Protein AF-M0DDJ2-F1 (afdb_monomer_lite)

pLDDT: mean 82.56, std 14.84, range [35.22, 98.12]

Organism: NCBI:txid1227485

InterPro domains:
  IPR004435 Molybdopterin-guanine dinucleotide biosynthesis protein B (MobB) domain [PF03205] (2-80)
  IPR027417 P-loop containing nucleoside triphosphate hydrolase [G3DSA:3.40.50.300] (1-116)
  IPR052539 Molybdopterin-guanine dinucleotide biosynthesis adapter [PTHR40072] (2-82)

Foldseek 3Di:
DEEDQDDDDACDPPDPNVVVVVVPDPDDKYAYPQQAIPDPDGGHDPVNVCQVCLQPDQDDDYYDPQAWADADEAEQPDDGDDPDQYYYPHPVRDPVVSSVVSVVPDAGADDLNNVVNVFVVVLPPDDFAAKDKDKAFLVQFDDDPDVPVLQVVLQVVLVVDPFWSHKHWDWHCDRGPVDGIMIMIITTGNHHVVNVVSVVVSVVPRNDDD

Radius of gyration: 19.9 Å; chains: 1; bounding box: 48×37×58 Å

Sequence (210 aa):
MKRLTHEPDIDTDGKDTARHREAGSVRTVGVTDDGDWFGTGDRWTLEDMLNDFARECDYALVEGFSESRLPKVSLGDRSAAPPVVATAADADDLALGEVTDIIETLPSYETPASLVAKTRVSLESVDHEGVATATVPVAELAPTDDVTARVDAANRRLRSVDGICEARVHHQQSLFDELDDVVHLVVLADDTARANEAIGEALGRLFTAA

Structure (mmCIF, N/CA/C/O backbone):
data_AF-M0DDJ2-F1
#
_entry.id   AF-M0DDJ2-F1
#
loop_
_atom_site.group_PDB
_atom_site.id
_atom_site.type_symbol
_atom_site.label_atom_id
_atom_site.label_alt_id
_atom_site.label_comp_id
_atom_site.label_asym_id
_atom_site.label_entity_id
_atom_site.label_seq_id
_atom_site.pdbx_PDB_ins_code
_atom_site.Cartn_x
_atom_site.Cartn_y
_atom_site.Cartn_z
_atom_site.occupancy
_atom_site.B_iso_or_equiv
_atom_site.auth_seq_id
_atom_site.auth_comp_id
_atom_site.auth_asym_id
_atom_site.auth_atom_id
_atom_site.pdbx_PDB_model_num
ATOM 1 N N . MET A 1 1 ? 5.904 3.971 -16.602 1.00 60.94 1 MET A N 1
ATOM 2 C CA . MET A 1 1 ? 6.582 5.234 -16.261 1.00 60.94 1 MET A CA 1
ATOM 3 C C . MET A 1 1 ? 7.973 5.224 -16.863 1.00 60.94 1 MET A C 1
ATOM 5 O O . MET A 1 1 ? 8.651 4.210 -16.750 1.00 60.94 1 MET A O 1
ATOM 9 N N . LYS A 1 2 ? 8.393 6.322 -17.493 1.00 62.03 2 LYS A N 1
ATOM 10 C CA . LYS A 1 2 ? 9.701 6.424 -18.148 1.00 62.03 2 LYS A CA 1
ATOM 11 C C . LYS A 1 2 ? 10.506 7.610 -17.620 1.00 62.03 2 LYS A C 1
ATOM 13 O O . LYS A 1 2 ? 9.985 8.720 -17.589 1.00 62.03 2 LYS A O 1
ATOM 18 N N . ARG A 1 3 ? 11.772 7.394 -17.256 1.00 58.97 3 ARG A N 1
ATOM 19 C CA . ARG A 1 3 ? 12.716 8.479 -16.962 1.00 58.97 3 ARG A CA 1
ATOM 20 C C . ARG A 1 3 ? 13.130 9.209 -18.240 1.00 58.97 3 ARG A C 1
ATOM 22 O O . ARG A 1 3 ? 13.421 8.579 -19.258 1.00 58.97 3 ARG A O 1
ATOM 29 N N . LEU A 1 4 ? 13.201 10.529 -18.178 1.00 55.19 4 LEU A N 1
ATOM 30 C CA . LEU A 1 4 ? 13.478 11.400 -19.308 1.00 55.19 4 LEU A CA 1
ATOM 31 C C . LEU A 1 4 ? 14.638 12.332 -18.984 1.00 55.19 4 LEU A C 1
ATOM 33 O O . LEU A 1 4 ? 14.619 13.062 -18.005 1.00 55.19 4 LEU A O 1
ATOM 37 N N . THR A 1 5 ? 15.645 12.340 -19.847 1.00 53.94 5 THR A N 1
ATOM 38 C CA . THR A 1 5 ? 16.777 13.270 -19.739 1.00 53.94 5 THR A CA 1
ATOM 39 C C . THR A 1 5 ? 16.575 14.544 -20.566 1.00 53.94 5 THR A C 1
ATOM 41 O O . THR A 1 5 ? 17.437 15.415 -20.558 1.00 53.94 5 THR A O 1
ATOM 44 N N . HIS A 1 6 ? 15.463 14.638 -21.307 1.00 52.78 6 HIS A N 1
ATOM 45 C CA . HIS A 1 6 ? 15.101 15.744 -22.199 1.00 52.78 6 HIS A CA 1
ATOM 46 C C . HIS A 1 6 ? 13.569 15.867 -22.304 1.00 52.78 6 HIS A C 1
ATOM 48 O O . HIS A 1 6 ? 12.857 14.886 -22.077 1.00 52.78 6 HIS A O 1
ATOM 54 N N . GLU A 1 7 ? 13.074 17.042 -22.701 1.00 47.44 7 GLU A N 1
ATOM 55 C CA . GLU A 1 7 ? 11.648 17.329 -22.924 1.00 47.44 7 GLU A CA 1
ATOM 56 C C . GLU A 1 7 ? 11.091 16.513 -24.122 1.00 47.44 7 GLU A C 1
ATOM 58 O O . GLU A 1 7 ? 11.615 16.640 -25.234 1.00 47.44 7 GLU A O 1
ATOM 63 N N . PRO A 1 8 ? 10.079 15.639 -23.948 1.00 54.91 8 PRO A N 1
ATOM 64 C CA . PRO A 1 8 ? 9.495 14.854 -25.035 1.00 54.91 8 PRO A CA 1
ATOM 65 C C . PRO A 1 8 ? 8.179 15.429 -25.573 1.00 54.91 8 PRO A C 1
ATOM 67 O O . PRO A 1 8 ? 7.422 16.075 -24.859 1.00 54.91 8 PRO A O 1
ATOM 70 N N . ASP A 1 9 ? 7.835 15.038 -26.806 1.00 52.78 9 ASP A N 1
ATOM 71 C CA . ASP A 1 9 ? 6.441 15.056 -27.275 1.00 52.78 9 ASP A CA 1
ATOM 72 C C . ASP A 1 9 ? 5.735 13.753 -26.866 1.00 52.78 9 ASP A C 1
ATOM 74 O O . ASP A 1 9 ? 6.230 12.656 -27.159 1.00 52.78 9 ASP A O 1
ATOM 78 N N . ILE A 1 10 ? 4.567 13.864 -26.228 1.00 54.28 10 ILE A N 1
ATOM 79 C CA . ILE A 1 10 ? 3.704 12.733 -25.846 1.00 54.28 10 ILE A CA 1
ATOM 80 C C . ILE A 1 10 ? 2.880 12.264 -27.053 1.00 54.28 10 ILE A C 1
ATOM 82 O O . ILE A 1 10 ? 2.485 13.080 -27.882 1.00 54.28 10 ILE A O 1
ATOM 86 N N . ASP A 1 11 ? 2.607 10.956 -27.139 1.00 50.62 11 ASP A N 1
ATOM 87 C CA . ASP A 1 11 ? 1.670 10.342 -28.099 1.00 50.62 11 ASP A CA 1
ATOM 88 C C . ASP A 1 11 ? 1.918 10.719 -29.558 1.00 50.62 11 ASP A C 1
ATOM 90 O O . ASP A 1 11 ? 1.024 10.714 -30.399 1.00 50.62 11 ASP A O 1
ATOM 94 N N . THR A 1 12 ? 3.168 11.035 -29.867 1.00 54.28 12 THR A N 1
ATOM 95 C CA . THR A 1 12 ? 3.611 11.138 -31.245 1.00 54.28 12 THR A CA 1
ATOM 96 C C . THR A 1 12 ? 3.781 9.727 -31.780 1.00 54.28 12 THR A C 1
ATOM 98 O O . THR A 1 12 ? 4.507 8.931 -31.176 1.00 54.28 12 THR A O 1
ATOM 101 N N . ASP A 1 13 ? 3.140 9.430 -32.910 1.00 46.19 13 ASP A N 1
ATOM 102 C CA . ASP A 1 13 ? 3.265 8.141 -33.592 1.00 46.19 13 ASP A CA 1
ATOM 103 C C . ASP A 1 13 ? 4.738 7.719 -33.700 1.00 46.19 13 ASP A C 1
ATOM 105 O O . ASP A 1 13 ? 5.595 8.457 -34.193 1.00 46.19 13 ASP A O 1
ATOM 109 N N . GLY A 1 14 ? 5.037 6.521 -33.192 1.00 55.38 14 GLY A N 1
ATOM 110 C CA . GLY A 1 14 ? 6.383 5.945 -33.183 1.00 55.38 14 GLY A CA 1
ATOM 111 C C . GLY A 1 14 ? 7.279 6.328 -31.996 1.00 55.38 14 GLY A C 1
ATOM 112 O O . GLY A 1 14 ? 8.370 5.768 -31.888 1.00 55.38 14 GLY A O 1
ATOM 113 N N . LYS A 1 15 ? 6.850 7.217 -31.087 1.00 62.88 15 LYS A N 1
ATOM 114 C CA . LYS A 1 15 ? 7.550 7.482 -29.814 1.00 62.88 15 LYS A CA 1
ATOM 115 C C . LYS A 1 15 ? 7.079 6.531 -28.705 1.00 62.88 15 LYS A C 1
ATOM 117 O O . LYS A 1 15 ? 6.020 5.911 -28.787 1.00 62.88 15 LYS A O 1
ATOM 122 N N . ASP A 1 16 ? 7.880 6.413 -27.648 1.00 62.44 16 ASP A N 1
ATOM 123 C CA . ASP A 1 16 ? 7.713 5.362 -26.632 1.00 62.44 16 ASP A CA 1
ATOM 124 C C . ASP A 1 16 ? 6.373 5.425 -25.890 1.00 62.44 16 ASP A C 1
ATOM 126 O O . ASP A 1 16 ? 5.767 4.392 -25.618 1.00 62.44 16 ASP A O 1
ATOM 130 N N . THR A 1 17 ? 5.843 6.624 -25.637 1.00 61.59 17 THR A N 1
ATOM 131 C CA . THR A 1 17 ? 4.553 6.795 -24.952 1.00 61.59 17 THR A CA 1
ATOM 132 C C . THR A 1 17 ? 3.363 6.270 -25.763 1.00 61.59 17 THR A C 1
ATOM 134 O O . THR A 1 17 ? 2.461 5.660 -25.187 1.00 61.59 17 THR A O 1
ATOM 137 N N . ALA A 1 18 ? 3.395 6.402 -27.094 1.00 57.69 18 ALA A N 1
ATOM 138 C CA . ALA A 1 18 ? 2.400 5.804 -27.986 1.00 57.69 18 ALA A CA 1
ATOM 139 C C . ALA A 1 18 ? 2.488 4.267 -27.968 1.00 57.69 18 ALA A C 1
ATOM 141 O O . ALA A 1 18 ? 1.476 3.588 -27.790 1.00 57.69 18 ALA A O 1
ATOM 142 N N . ARG A 1 19 ? 3.712 3.722 -28.034 1.00 64.75 19 ARG A N 1
ATOM 143 C CA . ARG A 1 19 ? 3.968 2.271 -28.006 1.00 64.75 19 ARG A CA 1
ATOM 144 C C . ARG A 1 19 ? 3.495 1.608 -26.709 1.00 64.75 19 ARG A C 1
ATOM 146 O O . ARG A 1 19 ? 2.957 0.506 -26.748 1.00 64.75 19 ARG A O 1
ATOM 153 N N . HIS A 1 20 ? 3.657 2.265 -25.559 1.00 65.38 20 HIS A N 1
ATOM 154 C CA . HIS A 1 20 ? 3.191 1.723 -24.276 1.00 65.38 20 HIS A CA 1
ATOM 155 C C . HIS A 1 20 ? 1.664 1.616 -24.196 1.00 65.38 20 HIS A C 1
ATOM 157 O O . HIS A 1 20 ? 1.145 0.643 -23.647 1.00 65.38 20 HIS A O 1
ATOM 163 N N . ARG A 1 21 ? 0.934 2.583 -24.763 1.00 61.97 21 ARG A N 1
ATOM 164 C CA . ARG A 1 21 ? -0.532 2.531 -24.809 1.00 61.97 21 ARG A CA 1
ATOM 165 C C . ARG A 1 21 ? -1.033 1.474 -25.785 1.00 61.97 21 ARG A C 1
ATOM 167 O O . ARG A 1 21 ? -1.966 0.753 -25.449 1.00 61.97 21 ARG A O 1
ATOM 174 N N . GLU A 1 22 ? -0.393 1.333 -26.945 1.00 62.03 22 GLU A N 1
ATOM 175 C CA . GLU A 1 22 ? -0.679 0.233 -27.879 1.00 62.03 22 GLU A CA 1
ATOM 176 C C . GLU A 1 22 ? -0.444 -1.144 -27.239 1.00 62.03 22 GLU A C 1
ATOM 178 O O . GLU A 1 22 ? -1.197 -2.078 -27.502 1.00 62.03 22 GLU A O 1
ATOM 183 N N . ALA A 1 23 ? 0.534 -1.254 -26.334 1.00 66.31 23 ALA A N 1
ATOM 184 C CA . ALA A 1 23 ? 0.799 -2.460 -25.550 1.00 66.31 23 ALA A CA 1
ATOM 185 C C . ALA A 1 23 ? -0.193 -2.699 -24.386 1.00 66.31 23 ALA A C 1
ATOM 187 O O . ALA A 1 23 ? -0.014 -3.644 -23.621 1.00 66.31 23 ALA A O 1
ATOM 188 N N . GLY A 1 24 ? -1.238 -1.873 -24.240 1.00 60.06 24 GLY A N 1
ATOM 189 C CA . GLY A 1 24 ? -2.308 -2.066 -23.254 1.00 60.06 24 GLY A CA 1
ATOM 190 C C . GLY A 1 24 ? -2.134 -1.308 -21.936 1.00 60.06 24 GLY A C 1
ATOM 191 O O . GLY A 1 24 ? -2.884 -1.551 -20.992 1.00 60.06 24 GLY A O 1
ATOM 192 N N . SER A 1 25 ? -1.180 -0.377 -21.845 1.00 60.88 25 SER A N 1
ATOM 193 C CA . SER A 1 25 ? -1.026 0.466 -20.656 1.00 60.88 25 SER A CA 1
ATOM 194 C C . SER A 1 25 ? -2.268 1.338 -20.411 1.00 60.88 25 SER A C 1
ATOM 196 O O . SER A 1 25 ? -2.656 2.141 -21.261 1.00 60.88 25 SER A O 1
ATOM 198 N N . VAL A 1 26 ? -2.853 1.229 -19.211 1.00 56.28 26 VAL A N 1
ATOM 199 C CA . VAL A 1 26 ? -3.983 2.068 -18.762 1.00 56.28 26 VAL A CA 1
ATOM 200 C C . VAL A 1 26 ? -3.539 3.518 -18.492 1.00 56.28 26 VAL A C 1
ATOM 202 O O . VAL A 1 26 ? -4.318 4.462 -18.669 1.00 56.28 26 VAL A O 1
ATOM 205 N N . ARG A 1 27 ? -2.270 3.714 -18.098 1.00 64.81 27 ARG A N 1
ATOM 206 C CA . ARG A 1 27 ? -1.637 5.014 -17.815 1.00 64.81 27 ARG A CA 1
ATOM 207 C C . ARG A 1 27 ? -0.168 5.007 -18.237 1.00 64.81 27 ARG A C 1
ATOM 209 O O . ARG A 1 27 ? 0.617 4.188 -17.767 1.00 64.81 27 ARG A O 1
ATOM 216 N N . THR A 1 28 ? 0.232 5.968 -19.067 1.00 62.25 28 THR A N 1
ATOM 217 C CA . THR A 1 28 ? 1.636 6.178 -19.447 1.00 62.25 28 THR A CA 1
ATOM 218 C C . THR A 1 28 ? 2.058 7.598 -19.099 1.00 62.25 28 THR A C 1
ATOM 220 O O . THR A 1 28 ? 1.388 8.553 -19.477 1.00 62.25 28 THR A O 1
ATOM 223 N N . VAL A 1 29 ? 3.172 7.718 -18.379 1.00 68.00 29 VAL A N 1
ATOM 224 C CA . VAL A 1 29 ? 3.726 8.979 -17.866 1.00 68.00 29 VAL A CA 1
ATOM 225 C C . VAL A 1 29 ? 5.250 8.966 -17.983 1.00 68.00 29 VAL A C 1
ATOM 227 O O . VAL A 1 29 ? 5.878 7.906 -17.856 1.00 68.00 29 VAL A O 1
ATOM 230 N N . GLY A 1 30 ? 5.838 10.133 -18.235 1.00 67.06 30 GLY A N 1
ATOM 231 C CA . GLY A 1 30 ? 7.285 10.345 -18.235 1.00 67.06 30 GLY A CA 1
ATOM 232 C C . GLY A 1 30 ? 7.697 11.313 -17.128 1.00 67.06 30 GLY A C 1
ATOM 233 O O . GLY A 1 30 ? 6.940 12.239 -16.855 1.00 67.06 30 GLY A O 1
ATOM 234 N N . VAL A 1 31 ? 8.866 11.107 -16.518 1.00 65.69 31 VAL A N 1
ATOM 235 C CA . VAL A 1 31 ? 9.408 11.932 -15.418 1.00 65.69 31 VAL A CA 1
ATOM 236 C C . VAL A 1 31 ? 10.875 12.252 -15.665 1.00 65.69 31 VAL A C 1
ATOM 238 O O . VAL A 1 31 ? 11.623 11.376 -16.089 1.00 65.69 31 VAL A O 1
ATOM 241 N N . THR A 1 32 ? 11.294 13.485 -15.413 1.00 64.56 32 THR A N 1
ATOM 242 C CA . THR A 1 32 ? 12.678 13.948 -15.522 1.00 64.56 32 THR A CA 1
ATOM 243 C C . THR A 1 32 ? 13.425 13.839 -14.198 1.00 64.56 32 THR A C 1
ATOM 245 O O . THR A 1 32 ? 12.840 13.625 -13.137 1.00 64.56 32 THR A O 1
ATOM 248 N N . ASP A 1 33 ? 14.742 14.016 -14.259 1.00 56.69 33 ASP A N 1
ATOM 249 C CA . ASP A 1 33 ? 15.624 13.986 -13.085 1.00 56.69 33 ASP A CA 1
ATOM 250 C C . ASP A 1 33 ? 15.332 15.114 -12.089 1.00 56.69 33 ASP A C 1
ATOM 252 O O . ASP A 1 33 ? 15.545 14.942 -10.892 1.00 56.69 33 ASP A O 1
ATOM 256 N N . ASP A 1 34 ? 14.790 16.233 -12.572 1.00 57.81 34 ASP A N 1
ATOM 257 C CA . ASP A 1 34 ? 14.410 17.390 -11.755 1.00 57.81 34 ASP A CA 1
ATOM 258 C C . ASP A 1 34 ? 12.988 17.253 -11.162 1.00 57.81 34 ASP A C 1
ATOM 260 O O . ASP A 1 34 ? 12.496 18.153 -10.476 1.00 57.81 34 ASP A O 1
ATOM 264 N N . GLY A 1 35 ? 12.327 16.107 -11.389 1.00 52.50 35 GLY A N 1
ATOM 265 C CA . GLY A 1 35 ? 10.973 15.818 -10.913 1.00 52.50 35 GLY A CA 1
ATOM 266 C C . GLY A 1 35 ? 9.866 16.436 -11.768 1.00 52.50 35 GLY A C 1
ATOM 267 O O . GLY A 1 35 ? 8.709 16.442 -11.349 1.00 52.50 35 GLY A O 1
ATOM 268 N N . ASP A 1 36 ? 10.187 16.955 -12.955 1.00 53.31 36 ASP A N 1
ATOM 269 C CA . ASP A 1 36 ? 9.164 17.369 -13.913 1.00 53.31 36 ASP A CA 1
ATOM 270 C C . ASP A 1 36 ? 8.538 16.130 -14.536 1.00 53.31 36 ASP A C 1
ATOM 272 O O . ASP A 1 36 ? 9.229 15.183 -14.906 1.00 53.31 36 ASP A O 1
ATOM 276 N N . TRP A 1 37 ? 7.221 16.120 -14.677 1.00 64.25 37 TRP A N 1
ATOM 277 C CA . TRP A 1 37 ? 6.523 15.012 -15.302 1.00 64.25 37 TRP A CA 1
ATOM 278 C C . TRP A 1 37 ? 5.610 15.485 -16.417 1.00 64.25 37 TRP A C 1
ATOM 280 O O . TRP A 1 37 ? 5.144 16.620 -16.430 1.00 64.25 37 TRP A O 1
ATOM 290 N N . PHE A 1 38 ? 5.342 14.596 -17.364 1.00 58.50 38 PHE A N 1
ATOM 291 C CA . PHE A 1 38 ? 4.592 14.937 -18.564 1.00 58.50 38 PHE A CA 1
ATOM 292 C C . PHE A 1 38 ? 3.128 14.496 -18.437 1.00 58.50 38 PHE A C 1
ATOM 294 O O . PHE A 1 38 ? 2.750 13.373 -18.775 1.00 58.50 38 PHE A O 1
ATOM 301 N N . GLY A 1 39 ? 2.336 15.441 -17.933 1.00 52.53 39 GLY A N 1
ATOM 302 C CA . GLY A 1 39 ? 0.878 15.574 -17.874 1.00 52.53 39 GLY A CA 1
ATOM 303 C C . GLY A 1 39 ? 0.588 17.056 -17.573 1.00 52.53 39 GLY A C 1
ATOM 304 O O . GLY A 1 39 ? 1.510 17.792 -17.241 1.00 52.53 39 GLY A O 1
ATOM 305 N N . THR A 1 40 ? -0.631 17.571 -17.747 1.00 35.22 40 THR A N 1
ATOM 306 C CA . THR A 1 40 ? -0.915 19.005 -17.499 1.00 35.22 40 THR A CA 1
ATOM 307 C C . THR A 1 40 ? -0.780 19.357 -16.005 1.00 35.22 40 THR A C 1
ATOM 309 O O . THR A 1 40 ? -1.781 19.338 -15.290 1.00 35.22 40 THR A O 1
ATOM 312 N N . GLY A 1 41 ? 0.427 19.652 -15.517 1.00 42.56 41 GLY A N 1
ATOM 313 C CA . GLY A 1 41 ? 0.693 20.031 -14.126 1.00 42.56 41 GLY A CA 1
ATOM 314 C C . GLY A 1 41 ? 2.186 20.111 -13.780 1.00 42.56 41 GLY A C 1
ATOM 315 O O . GLY A 1 41 ? 3.030 19.696 -14.566 1.00 42.56 41 GLY A O 1
ATOM 316 N N . ASP A 1 42 ? 2.489 20.640 -12.591 1.00 44.38 42 ASP A N 1
ATOM 317 C CA . ASP A 1 42 ? 3.854 20.835 -12.083 1.00 44.38 42 ASP A CA 1
ATOM 318 C C . ASP A 1 42 ? 4.316 19.674 -11.174 1.00 44.38 42 ASP A C 1
ATOM 320 O O . ASP A 1 42 ? 3.517 19.117 -10.419 1.00 44.38 42 ASP A O 1
ATOM 324 N N . ARG A 1 43 ? 5.622 19.368 -11.247 1.00 56.00 43 ARG A N 1
ATOM 325 C CA . ARG A 1 43 ? 6.510 18.622 -10.326 1.00 56.00 43 ARG A CA 1
ATOM 326 C C . ARG A 1 43 ? 5.923 17.419 -9.558 1.00 56.00 43 ARG A C 1
ATOM 328 O O . ARG A 1 43 ? 5.448 17.583 -8.435 1.00 56.00 43 ARG A O 1
ATOM 335 N N . TRP A 1 44 ? 6.036 16.213 -10.121 1.00 64.19 44 TRP A N 1
ATOM 336 C CA . TRP A 1 44 ? 5.718 14.942 -9.448 1.00 64.19 44 TRP A CA 1
ATOM 337 C C . TRP A 1 44 ? 6.964 14.063 -9.386 1.00 64.19 44 TRP A C 1
ATOM 339 O O . TRP A 1 44 ? 7.629 13.824 -10.395 1.00 64.19 44 TRP A O 1
ATOM 349 N N . THR A 1 45 ? 7.253 13.539 -8.202 1.00 78.06 45 THR A N 1
ATOM 350 C CA . THR A 1 45 ? 8.306 12.541 -8.009 1.00 78.06 45 THR A CA 1
ATOM 351 C C . THR A 1 45 ? 7.849 11.151 -8.479 1.00 78.06 45 THR A C 1
ATOM 353 O O . THR A 1 45 ? 6.663 10.907 -8.718 1.00 78.06 45 THR A O 1
ATOM 356 N N . LEU A 1 46 ? 8.786 10.200 -8.600 1.00 80.44 46 LEU A N 1
ATOM 357 C CA . LEU A 1 46 ? 8.448 8.783 -8.819 1.00 80.44 46 LEU A CA 1
ATOM 358 C C . LEU A 1 46 ? 7.530 8.250 -7.707 1.00 80.44 46 LEU A C 1
ATOM 360 O O . LEU A 1 46 ? 6.609 7.493 -7.996 1.00 80.44 46 LEU A O 1
ATOM 364 N N . GLU A 1 47 ? 7.750 8.668 -6.461 1.00 83.50 47 GLU A N 1
ATOM 365 C CA . GLU A 1 47 ? 6.889 8.306 -5.336 1.00 83.50 47 GLU A CA 1
ATOM 366 C C . GLU A 1 47 ? 5.459 8.823 -5.531 1.00 83.50 47 GLU A C 1
ATOM 368 O O . GLU A 1 47 ? 4.518 8.039 -5.431 1.00 83.50 47 GLU A O 1
ATOM 373 N N . ASP A 1 48 ? 5.285 10.099 -5.891 1.00 83.69 48 ASP A N 1
ATOM 374 C CA . ASP A 1 48 ? 3.958 10.689 -6.127 1.00 83.69 48 ASP A CA 1
ATOM 375 C C . ASP A 1 48 ? 3.172 9.913 -7.194 1.00 83.69 48 ASP A C 1
ATOM 377 O O . ASP A 1 48 ? 1.977 9.651 -7.041 1.00 83.69 48 ASP A O 1
ATOM 381 N N . MET A 1 49 ? 3.853 9.478 -8.258 1.00 84.75 49 MET A N 1
ATOM 382 C CA . MET A 1 49 ? 3.235 8.674 -9.313 1.00 84.75 49 MET A CA 1
ATOM 383 C C . MET A 1 49 ? 2.875 7.263 -8.875 1.00 84.75 49 MET A C 1
ATOM 385 O O . MET A 1 49 ? 1.785 6.789 -9.194 1.00 84.75 49 MET A O 1
ATOM 389 N N . LEU A 1 50 ? 3.778 6.571 -8.176 1.00 88.19 50 LEU A N 1
ATOM 390 C CA . LEU A 1 50 ? 3.469 5.239 -7.661 1.00 88.19 50 LEU A CA 1
ATOM 391 C C . LEU A 1 50 ? 2.307 5.314 -6.667 1.00 88.19 50 LEU A C 1
ATOM 393 O O . LEU A 1 50 ? 1.428 4.456 -6.709 1.00 88.19 50 LEU A O 1
ATOM 397 N N . ASN A 1 51 ? 2.255 6.361 -5.839 1.00 87.88 51 ASN A N 1
ATOM 398 C CA . ASN A 1 51 ? 1.167 6.594 -4.898 1.00 87.88 51 ASN A CA 1
ATOM 399 C C . ASN A 1 51 ? -0.193 6.746 -5.598 1.00 87.88 51 ASN A C 1
ATOM 401 O O . ASN A 1 51 ? -1.187 6.172 -5.140 1.00 87.88 51 ASN A O 1
ATOM 405 N N . ASP A 1 52 ? -0.239 7.487 -6.707 1.00 85.50 52 ASP A N 1
ATOM 406 C CA . ASP A 1 52 ? -1.450 7.652 -7.520 1.00 85.50 52 ASP A CA 1
ATOM 407 C C . ASP A 1 52 ? -1.848 6.342 -8.221 1.00 85.50 52 ASP A C 1
ATOM 409 O O . ASP A 1 52 ? -3.006 5.915 -8.169 1.00 85.50 52 ASP A O 1
ATOM 413 N N . PHE A 1 53 ? -0.872 5.640 -8.805 1.00 88.56 53 PHE A N 1
ATOM 414 C CA . PHE A 1 53 ? -1.119 4.408 -9.554 1.00 88.56 53 PHE A CA 1
ATOM 415 C C . PHE A 1 53 ? -1.514 3.236 -8.660 1.00 88.56 53 PHE A C 1
ATOM 417 O O . PHE A 1 53 ? -2.321 2.416 -9.095 1.00 88.56 53 PHE A O 1
ATOM 424 N N . ALA A 1 54 ? -1.031 3.173 -7.417 1.00 90.94 54 ALA A N 1
ATOM 425 C CA . ALA A 1 54 ? -1.312 2.082 -6.480 1.00 90.94 54 ALA A CA 1
ATOM 426 C C . ALA A 1 54 ? -2.815 1.827 -6.270 1.00 90.94 54 ALA A C 1
ATOM 428 O O . ALA A 1 54 ? -3.224 0.718 -5.930 1.00 90.94 54 ALA A O 1
ATOM 429 N N . ARG A 1 55 ? -3.664 2.848 -6.459 1.00 87.44 55 ARG A N 1
ATOM 430 C CA . ARG A 1 55 ? -5.121 2.710 -6.325 1.00 87.44 55 ARG A CA 1
ATOM 431 C C . ARG A 1 55 ? -5.786 2.079 -7.551 1.00 87.44 55 ARG A C 1
ATOM 433 O O . ARG A 1 55 ? -6.835 1.457 -7.405 1.00 87.44 55 ARG A O 1
ATOM 440 N N . GLU A 1 56 ? -5.235 2.302 -8.740 1.00 83.94 56 GLU A N 1
ATOM 441 C CA . GLU A 1 56 ? -5.890 2.005 -10.024 1.00 83.94 56 GLU A CA 1
ATOM 442 C C . GLU A 1 56 ? -5.197 0.894 -10.819 1.00 83.94 56 GLU A C 1
ATOM 444 O O . GLU A 1 56 ? -5.797 0.351 -11.744 1.00 83.94 56 GLU A O 1
ATOM 449 N N . CYS A 1 57 ? -3.947 0.569 -10.486 1.00 85.56 57 CYS A N 1
ATOM 450 C CA . CYS A 1 57 ? -3.109 -0.353 -11.240 1.00 85.56 57 CYS A CA 1
ATOM 451 C C . CYS A 1 57 ? -2.564 -1.457 -10.331 1.00 85.56 57 CYS A C 1
ATOM 453 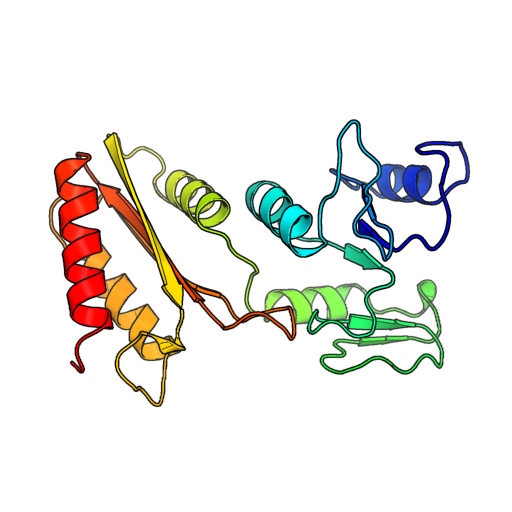O O . CYS A 1 57 ? -1.996 -1.176 -9.278 1.00 85.56 57 CYS A O 1
ATOM 455 N N . ASP A 1 58 ? -2.655 -2.704 -10.791 1.00 85.00 58 ASP A N 1
ATOM 456 C CA . ASP A 1 58 ? -2.046 -3.852 -10.107 1.00 85.00 58 ASP A CA 1
ATOM 457 C C . ASP A 1 58 ? -0.529 -3.928 -10.340 1.00 85.00 58 ASP A C 1
ATOM 459 O O . ASP A 1 58 ? 0.216 -4.404 -9.488 1.00 85.00 58 ASP A O 1
ATOM 463 N N . TYR A 1 59 ? -0.062 -3.413 -11.483 1.00 86.38 59 TYR A N 1
ATOM 464 C CA . TYR A 1 59 ? 1.348 -3.400 -11.863 1.00 86.38 59 TYR A CA 1
ATOM 465 C C . TYR A 1 59 ? 1.764 -2.033 -12.405 1.00 86.38 59 TYR A C 1
ATOM 467 O O . TYR A 1 59 ? 1.043 -1.405 -13.184 1.00 86.38 59 TYR A O 1
ATOM 475 N N . ALA A 1 60 ? 2.978 -1.611 -12.053 1.00 88.19 60 ALA A N 1
ATOM 476 C CA . ALA A 1 60 ? 3.627 -0.430 -12.606 1.00 88.19 60 ALA A CA 1
ATOM 477 C C . ALA A 1 60 ? 4.995 -0.811 -13.186 1.00 88.19 60 ALA A C 1
ATOM 479 O O . ALA A 1 60 ? 5.874 -1.290 -12.474 1.00 88.19 60 ALA A O 1
ATOM 480 N N . LEU A 1 61 ? 5.189 -0.571 -14.485 1.00 86.56 61 LEU A N 1
ATOM 481 C CA . LEU A 1 61 ? 6.495 -0.714 -15.126 1.00 86.56 61 LEU A CA 1
ATOM 482 C C . LEU A 1 61 ? 7.247 0.616 -15.056 1.00 86.56 61 LEU A C 1
ATOM 484 O O . LEU A 1 61 ? 6.728 1.642 -15.506 1.00 86.56 61 LEU A O 1
ATOM 488 N N . VAL A 1 62 ? 8.466 0.596 -14.522 1.00 86.62 62 VAL A N 1
ATOM 489 C CA . VAL A 1 62 ? 9.307 1.784 -14.336 1.00 86.62 62 VAL A CA 1
ATOM 490 C C . VAL A 1 62 ? 10.609 1.619 -15.121 1.00 86.62 62 VAL A C 1
ATOM 492 O O . VAL A 1 62 ? 11.366 0.682 -14.892 1.00 86.62 62 VAL A O 1
ATOM 495 N N . GLU A 1 63 ? 10.886 2.543 -16.038 1.00 83.25 63 GLU A N 1
ATOM 496 C CA . GLU A 1 63 ? 12.111 2.572 -16.842 1.00 83.25 63 GLU A CA 1
ATOM 497 C C . GLU A 1 63 ? 13.024 3.727 -16.402 1.00 83.25 63 GLU A C 1
ATOM 499 O O . GLU A 1 63 ? 12.566 4.854 -16.213 1.00 83.25 63 GLU A O 1
ATOM 504 N N . GLY A 1 64 ? 14.331 3.460 -16.286 1.00 75.81 64 GLY A N 1
ATOM 505 C CA . GLY A 1 64 ? 15.374 4.476 -16.077 1.00 75.81 64 GLY A CA 1
ATOM 506 C C . GLY A 1 64 ? 15.739 4.782 -14.618 1.00 75.81 64 GLY A C 1
ATOM 507 O O . GLY A 1 64 ? 16.620 5.601 -14.361 1.00 75.81 64 GLY A O 1
ATOM 508 N N . PHE A 1 65 ? 15.140 4.080 -13.659 1.00 77.06 65 PHE A N 1
ATOM 509 C CA . PHE A 1 65 ? 15.428 4.214 -12.227 1.00 77.06 65 PHE A CA 1
ATOM 510 C C . PHE A 1 65 ? 16.303 3.054 -11.713 1.00 77.06 65 PHE A C 1
ATOM 512 O O . PHE A 1 65 ? 15.948 2.368 -10.755 1.00 77.06 65 PHE A O 1
ATOM 519 N N . SER A 1 66 ? 17.450 2.815 -12.368 1.00 76.69 66 SER A N 1
ATOM 520 C CA . SER A 1 66 ? 18.359 1.683 -12.085 1.00 76.69 66 SER A CA 1
ATOM 521 C C . SER A 1 66 ? 18.963 1.681 -10.680 1.00 76.69 66 SER A C 1
ATOM 523 O O . SER A 1 66 ? 19.366 0.621 -10.206 1.00 76.69 66 SER A O 1
ATOM 525 N N . GLU A 1 67 ? 18.995 2.843 -10.027 1.00 75.81 67 GLU A N 1
ATOM 526 C CA . GLU A 1 67 ? 19.532 3.026 -8.674 1.00 75.81 67 GLU A CA 1
ATOM 527 C C . GLU A 1 67 ? 18.464 2.886 -7.576 1.00 75.81 67 GLU A C 1
ATOM 529 O O . GLU A 1 67 ? 18.803 2.843 -6.404 1.00 75.81 67 GLU A O 1
ATOM 534 N N . SER A 1 68 ? 17.173 2.809 -7.927 1.00 79.75 68 SER A N 1
ATOM 535 C CA . SER A 1 68 ? 16.090 2.663 -6.937 1.00 79.75 68 SER A CA 1
ATOM 536 C C . SER A 1 68 ? 16.099 1.283 -6.266 1.00 79.75 68 SER A C 1
ATOM 538 O O . SER A 1 68 ? 16.725 0.351 -6.769 1.00 79.75 68 SER A O 1
ATOM 540 N N . ARG A 1 69 ? 15.331 1.085 -5.186 1.00 82.56 69 ARG A N 1
ATOM 541 C CA . ARG A 1 69 ? 15.125 -0.253 -4.589 1.00 82.56 69 ARG A CA 1
ATOM 542 C C . ARG A 1 69 ? 14.000 -1.048 -5.240 1.00 82.56 69 ARG A C 1
ATOM 544 O O . ARG A 1 69 ? 13.663 -2.131 -4.767 1.00 82.56 69 ARG A O 1
ATOM 551 N N . LEU A 1 70 ? 13.442 -0.545 -6.341 1.00 87.94 70 LEU A N 1
ATOM 552 C CA . LEU A 1 70 ? 12.444 -1.276 -7.109 1.00 87.94 70 LEU A CA 1
ATOM 553 C C . LEU A 1 70 ? 13.001 -2.637 -7.555 1.00 87.94 70 LEU A C 1
ATOM 555 O O . LEU A 1 70 ? 14.192 -2.720 -7.869 1.00 87.94 70 LEU A O 1
ATOM 559 N N . PRO A 1 71 ? 12.171 -3.690 -7.618 1.00 89.81 71 PRO A N 1
ATOM 560 C CA . PRO A 1 71 ? 12.501 -4.927 -8.319 1.00 89.81 71 PRO A CA 1
ATOM 561 C C . PRO A 1 71 ? 12.780 -4.656 -9.800 1.00 89.81 71 PRO A C 1
ATOM 563 O O . PRO A 1 71 ? 12.008 -3.961 -10.462 1.00 89.81 71 PRO A O 1
ATOM 566 N N . LYS A 1 72 ? 13.892 -5.183 -10.327 1.00 89.19 72 LYS A N 1
ATOM 567 C CA . LYS A 1 72 ? 14.372 -4.846 -11.680 1.00 89.19 72 LYS A CA 1
ATOM 568 C C . LYS A 1 72 ? 14.508 -6.070 -12.561 1.00 89.19 72 LYS A C 1
ATOM 570 O O . LYS A 1 72 ? 15.046 -7.090 -12.137 1.00 89.19 72 LYS A O 1
ATOM 575 N N . VAL A 1 73 ? 14.126 -5.913 -13.820 1.00 90.62 73 VAL A N 1
ATOM 576 C CA . VAL A 1 73 ? 14.576 -6.785 -14.903 1.00 90.62 73 VAL A CA 1
ATOM 577 C C . VAL A 1 73 ? 15.771 -6.108 -15.568 1.00 90.62 73 VAL A C 1
ATOM 579 O O . VAL A 1 73 ? 15.656 -4.962 -16.004 1.00 90.62 73 VAL A O 1
ATOM 582 N N . SER A 1 74 ? 16.915 -6.790 -15.629 1.00 90.44 74 SER A N 1
ATOM 583 C CA . SER A 1 74 ? 18.080 -6.288 -16.359 1.00 90.44 74 SER A CA 1
ATOM 584 C C . SER A 1 74 ? 18.104 -6.843 -17.778 1.00 90.44 74 SER A C 1
ATOM 586 O O . SER A 1 74 ? 18.040 -8.055 -17.974 1.00 90.44 74 SER A O 1
ATOM 588 N N . LEU A 1 75 ? 18.196 -5.959 -18.770 1.00 89.25 75 LEU A N 1
ATOM 589 C CA . LEU A 1 75 ? 18.314 -6.342 -20.174 1.00 89.25 75 LEU A CA 1
ATOM 590 C C . LEU A 1 75 ? 19.709 -5.995 -20.708 1.00 89.25 75 LEU A C 1
ATOM 592 O O . LEU A 1 75 ? 20.213 -4.882 -20.502 1.00 89.25 75 LEU A O 1
ATOM 596 N N . GLY A 1 76 ? 20.311 -6.947 -21.414 1.00 88.25 76 GLY A N 1
ATOM 597 C CA . GLY A 1 76 ? 21.682 -6.899 -21.910 1.00 88.25 76 GLY A CA 1
ATOM 598 C C . GLY A 1 76 ? 22.722 -6.959 -20.789 1.00 88.25 76 GLY A C 1
ATOM 599 O O . GLY A 1 76 ? 22.452 -7.402 -19.675 1.00 88.25 76 GLY A O 1
ATOM 600 N N . ASP A 1 77 ? 23.920 -6.442 -21.062 1.00 80.44 77 ASP A N 1
ATOM 601 C CA . ASP A 1 77 ? 25.044 -6.434 -20.109 1.00 80.44 77 ASP A CA 1
ATOM 602 C C . ASP A 1 77 ? 25.006 -5.242 -19.130 1.00 80.44 77 ASP A C 1
ATOM 604 O O . ASP A 1 77 ? 26.040 -4.750 -18.664 1.00 80.44 77 ASP A O 1
ATOM 608 N N . ARG A 1 78 ? 23.814 -4.712 -18.833 1.00 76.81 78 ARG A N 1
ATOM 609 C CA . ARG A 1 78 ? 23.671 -3.586 -17.904 1.00 76.81 78 ARG A CA 1
ATOM 610 C C . ARG A 1 78 ? 23.723 -4.092 -16.465 1.00 76.81 78 ARG A C 1
ATOM 612 O O . ARG A 1 78 ? 22.974 -4.980 -16.068 1.00 76.81 78 ARG A O 1
ATOM 619 N N . SER A 1 79 ? 24.594 -3.489 -15.660 1.00 74.31 79 SER A N 1
ATOM 620 C CA . SER A 1 79 ? 24.565 -3.682 -14.210 1.00 74.31 79 SER A CA 1
ATOM 621 C C . SER A 1 79 ? 23.416 -2.868 -13.621 1.00 74.31 79 SER A C 1
ATOM 623 O O . SER A 1 79 ? 23.281 -1.686 -13.934 1.00 74.31 79 SER A O 1
ATOM 625 N N . ALA A 1 80 ? 22.615 -3.486 -12.757 1.00 78.31 80 ALA A N 1
ATOM 626 C CA . ALA A 1 80 ? 21.552 -2.831 -12.005 1.00 78.31 80 ALA A CA 1
ATOM 627 C C . ALA A 1 80 ? 21.739 -3.116 -10.511 1.00 78.31 80 ALA A C 1
ATOM 629 O O . ALA A 1 80 ? 22.172 -4.211 -10.138 1.00 78.31 80 ALA A O 1
ATOM 630 N N . ALA A 1 81 ? 21.424 -2.141 -9.658 1.00 79.50 81 ALA A N 1
ATOM 631 C CA . ALA A 1 81 ? 21.463 -2.354 -8.219 1.00 79.50 81 ALA A CA 1
ATOM 632 C C . ALA A 1 81 ? 20.416 -3.417 -7.817 1.00 79.50 81 ALA A C 1
ATOM 634 O O . ALA A 1 81 ? 19.301 -3.406 -8.356 1.00 79.50 81 ALA A O 1
ATOM 635 N N . PRO A 1 82 ? 20.722 -4.328 -6.873 1.00 79.12 82 PRO A N 1
ATOM 636 C CA . PRO A 1 82 ? 19.723 -5.238 -6.318 1.00 79.12 82 PRO A CA 1
ATOM 637 C C . PRO A 1 82 ? 18.483 -4.484 -5.787 1.00 79.12 82 PRO A C 1
ATOM 639 O O . PRO A 1 82 ? 18.614 -3.331 -5.375 1.00 79.12 82 PRO A O 1
ATOM 642 N N . PRO A 1 83 ? 17.286 -5.099 -5.769 1.00 85.19 83 PRO A N 1
ATOM 643 C CA . PRO A 1 83 ? 16.990 -6.468 -6.190 1.00 85.19 83 PRO A CA 1
ATOM 644 C C . PRO A 1 83 ? 16.776 -6.595 -7.711 1.00 85.19 83 PRO A C 1
ATOM 646 O O . PRO A 1 83 ? 15.981 -5.869 -8.308 1.00 85.19 83 PRO A O 1
ATOM 649 N N . VAL A 1 84 ? 17.470 -7.555 -8.332 1.00 88.69 84 VAL A N 1
ATOM 650 C CA . VAL A 1 84 ? 17.265 -7.953 -9.736 1.00 88.69 84 VAL A CA 1
ATOM 651 C C . VAL A 1 84 ? 16.462 -9.251 -9.740 1.00 88.69 84 VAL A C 1
ATOM 653 O O . VAL A 1 84 ? 16.907 -10.240 -9.162 1.00 88.69 84 VAL A O 1
ATOM 656 N N . VAL A 1 85 ? 15.281 -9.231 -10.356 1.00 91.56 85 VAL A N 1
ATOM 657 C CA . VAL A 1 85 ? 14.354 -10.374 -10.408 1.00 91.56 85 VAL A CA 1
ATOM 658 C C . VAL A 1 85 ? 14.577 -11.256 -11.631 1.00 91.56 85 VAL A C 1
ATOM 660 O O . VAL A 1 85 ? 14.311 -12.449 -11.573 1.00 91.56 85 VAL A O 1
ATOM 663 N N . ALA A 1 86 ? 15.097 -10.693 -12.722 1.00 91.88 86 ALA A N 1
ATOM 664 C CA . ALA A 1 86 ? 15.451 -11.439 -13.922 1.00 91.88 86 ALA A CA 1
ATOM 665 C C . ALA A 1 86 ? 16.517 -10.704 -14.737 1.00 91.88 86 ALA A C 1
ATOM 667 O O . ALA A 1 86 ? 16.628 -9.476 -14.669 1.00 91.88 86 ALA A O 1
ATOM 668 N N . THR A 1 87 ? 17.253 -11.465 -15.544 1.00 91.25 87 THR A N 1
ATOM 669 C CA . THR A 1 87 ? 18.205 -10.943 -16.526 1.00 91.25 87 THR A CA 1
ATOM 670 C C . THR A 1 87 ? 17.979 -11.637 -17.864 1.00 91.25 87 THR A C 1
ATOM 672 O O . THR A 1 87 ? 17.841 -12.858 -17.895 1.00 91.25 87 THR A O 1
ATOM 675 N N . ALA A 1 88 ? 17.980 -10.881 -18.958 1.00 91.88 88 ALA A N 1
ATOM 676 C CA . ALA A 1 88 ? 17.912 -11.406 -20.323 1.00 91.88 88 ALA A CA 1
ATOM 677 C C . ALA A 1 88 ? 18.799 -10.571 -21.259 1.00 91.88 88 ALA A C 1
ATOM 679 O O . ALA A 1 88 ? 19.158 -9.447 -20.916 1.00 91.88 88 ALA A O 1
ATOM 680 N N . ALA A 1 89 ? 19.186 -11.096 -22.426 1.00 89.81 89 ALA A N 1
ATOM 681 C CA . ALA A 1 89 ? 20.011 -10.332 -23.370 1.00 89.81 89 ALA A CA 1
ATOM 682 C C . ALA A 1 89 ? 19.215 -9.185 -24.017 1.00 89.81 89 ALA A C 1
ATOM 684 O O . ALA A 1 89 ? 19.726 -8.072 -24.155 1.00 89.81 89 ALA A O 1
ATOM 685 N N . ASP A 1 90 ? 17.944 -9.430 -24.324 1.00 87.81 90 ASP A N 1
ATOM 686 C CA . ASP A 1 90 ? 16.974 -8.435 -24.763 1.00 87.81 90 ASP A CA 1
ATOM 687 C C . ASP A 1 90 ? 15.545 -8.835 -24.349 1.00 87.81 90 ASP A C 1
ATOM 689 O O . ASP A 1 90 ? 15.342 -9.749 -23.548 1.00 87.81 90 ASP A O 1
ATOM 693 N N . ALA A 1 91 ? 14.551 -8.081 -24.823 1.00 84.75 91 ALA A N 1
ATOM 694 C CA . ALA A 1 91 ? 13.155 -8.292 -24.461 1.00 84.75 91 ALA A CA 1
ATOM 695 C C . ALA A 1 91 ? 12.557 -9.582 -25.050 1.00 84.75 91 ALA A C 1
ATOM 697 O O . ALA A 1 91 ? 11.644 -10.133 -24.438 1.00 84.75 91 ALA A O 1
ATOM 698 N N . ASP A 1 92 ? 13.055 -10.059 -26.196 1.00 87.69 92 ASP A N 1
ATOM 699 C CA . ASP A 1 92 ? 12.555 -11.279 -26.840 1.00 87.69 92 ASP A CA 1
ATOM 700 C C . ASP A 1 92 ? 13.061 -12.533 -26.106 1.00 87.69 92 ASP A C 1
ATOM 702 O O . ASP A 1 92 ? 12.373 -13.555 -26.065 1.00 87.69 92 ASP A O 1
ATOM 706 N N . ASP A 1 93 ? 14.226 -12.431 -25.463 1.00 90.00 93 ASP A N 1
ATOM 707 C CA . ASP A 1 93 ? 14.809 -13.481 -24.622 1.00 90.00 93 ASP A CA 1
ATOM 708 C C . ASP A 1 93 ? 14.243 -13.516 -23.187 1.00 90.00 93 ASP A C 1
ATOM 710 O O . ASP A 1 93 ? 14.581 -14.407 -22.400 1.00 90.00 93 ASP A O 1
ATOM 714 N N . LEU A 1 94 ? 13.400 -12.552 -22.803 1.00 90.38 94 LEU A N 1
ATOM 715 C CA . LEU A 1 94 ? 12.864 -12.468 -21.447 1.00 90.38 94 LEU A CA 1
ATOM 716 C C . LEU A 1 94 ? 11.724 -13.475 -21.229 1.00 90.38 94 LEU A C 1
ATOM 718 O O . LEU A 1 94 ? 10.657 -13.384 -21.838 1.00 90.38 94 LEU A O 1
ATOM 722 N N . ALA A 1 95 ? 11.903 -14.387 -20.270 1.00 91.25 95 ALA A N 1
ATOM 723 C CA . ALA A 1 95 ? 10.857 -15.306 -19.823 1.00 91.25 95 ALA A CA 1
ATOM 724 C C . ALA A 1 95 ? 9.781 -14.568 -19.000 1.00 91.25 95 ALA A C 1
ATOM 726 O O . ALA A 1 95 ? 9.774 -14.612 -17.771 1.00 91.25 95 ALA A O 1
ATOM 727 N N . LEU A 1 96 ? 8.858 -13.878 -19.680 1.00 88.06 96 LEU A N 1
ATOM 728 C CA . LEU A 1 96 ? 7.861 -13.013 -19.038 1.00 88.06 96 LEU A CA 1
ATOM 729 C C . LEU A 1 96 ? 7.014 -13.738 -17.980 1.00 88.06 96 LEU A C 1
ATOM 731 O O . LEU A 1 96 ? 6.740 -13.158 -16.938 1.00 88.06 96 LEU A O 1
ATOM 735 N N . GLY A 1 97 ? 6.643 -15.001 -18.219 1.00 89.44 97 GLY A N 1
ATOM 736 C CA . GLY A 1 97 ? 5.881 -15.794 -17.246 1.00 89.44 97 GLY A CA 1
ATOM 737 C C . GLY A 1 97 ? 6.619 -15.966 -15.917 1.00 89.44 97 GLY A C 1
ATOM 738 O O . GLY A 1 97 ? 6.048 -15.707 -14.867 1.00 89.44 97 GLY A O 1
ATOM 739 N N . GLU A 1 98 ? 7.913 -16.294 -15.962 1.00 90.75 98 GLU A N 1
ATOM 740 C CA . GLU A 1 98 ? 8.735 -16.431 -14.751 1.00 90.75 98 GLU A CA 1
ATOM 741 C C . GLU A 1 98 ? 8.901 -15.089 -14.027 1.00 90.75 98 GLU A C 1
ATOM 743 O O . GLU A 1 98 ? 8.877 -15.031 -12.800 1.00 90.75 98 GLU A O 1
ATOM 748 N N . VAL A 1 99 ? 9.033 -13.991 -14.780 1.00 91.06 99 VAL A N 1
ATOM 749 C CA . VAL A 1 99 ? 9.088 -12.640 -14.204 1.00 91.06 99 VAL A CA 1
ATOM 750 C C . VAL A 1 99 ? 7.794 -12.320 -13.461 1.00 91.06 99 VAL A C 1
ATOM 752 O O . VAL A 1 99 ? 7.852 -11.815 -12.340 1.00 91.06 99 VAL A O 1
ATOM 755 N N . THR A 1 100 ? 6.637 -12.614 -14.057 1.00 89.81 100 THR A N 1
ATOM 756 C CA . THR A 1 100 ? 5.337 -12.402 -13.413 1.00 89.81 100 THR A CA 1
ATOM 757 C C . THR A 1 100 ? 5.201 -13.251 -12.151 1.00 89.81 100 THR A C 1
ATOM 759 O O . THR A 1 100 ? 4.875 -12.690 -11.107 1.00 89.81 100 THR A O 1
ATOM 762 N N . ASP A 1 101 ? 5.554 -14.538 -12.205 1.00 91.44 101 ASP A N 1
ATOM 763 C CA . ASP A 1 101 ? 5.514 -15.437 -11.042 1.00 91.44 101 ASP A CA 1
ATOM 764 C C . ASP A 1 101 ? 6.381 -14.911 -9.884 1.00 91.44 101 ASP A C 1
ATOM 766 O O . ASP A 1 101 ? 5.981 -14.951 -8.719 1.00 91.44 101 ASP A O 1
ATOM 770 N N . ILE A 1 102 ? 7.569 -14.373 -10.189 1.00 91.44 102 ILE A N 1
ATOM 771 C CA . ILE A 1 102 ? 8.436 -13.761 -9.176 1.00 91.44 102 ILE A CA 1
ATOM 772 C C . ILE A 1 102 ? 7.782 -12.503 -8.604 1.00 91.44 102 ILE A C 1
ATOM 774 O O . ILE A 1 102 ? 7.730 -12.360 -7.383 1.00 91.44 102 ILE A O 1
ATOM 778 N N . ILE A 1 103 ? 7.277 -11.601 -9.450 1.00 89.06 103 ILE A N 1
ATOM 779 C CA . ILE A 1 103 ? 6.654 -10.346 -9.004 1.00 89.06 103 ILE A CA 1
ATOM 780 C C . ILE A 1 103 ? 5.452 -10.619 -8.093 1.00 89.06 103 ILE A C 1
ATOM 782 O O . ILE A 1 103 ? 5.300 -9.931 -7.088 1.00 89.06 103 ILE A O 1
ATOM 786 N N . GLU A 1 104 ? 4.648 -11.644 -8.380 1.00 89.44 104 GLU A N 1
ATOM 787 C CA . GLU A 1 104 ? 3.506 -12.039 -7.543 1.00 89.44 104 GLU A CA 1
ATOM 788 C C . GLU A 1 104 ? 3.906 -12.519 -6.137 1.00 89.44 104 GLU A C 1
ATOM 790 O O . GLU A 1 104 ? 3.081 -12.519 -5.224 1.00 89.44 104 GLU A O 1
ATOM 795 N N . THR A 1 105 ? 5.171 -12.899 -5.934 1.00 89.06 105 THR A N 1
ATOM 796 C CA . THR A 1 105 ? 5.697 -13.284 -4.612 1.00 89.06 105 THR A CA 1
ATOM 797 C C . THR A 1 105 ? 6.266 -12.106 -3.820 1.00 89.06 105 THR A C 1
ATOM 799 O O . THR A 1 105 ? 6.541 -12.244 -2.625 1.00 89.06 105 THR A O 1
ATOM 802 N N . LEU A 1 106 ? 6.469 -10.955 -4.468 1.00 87.19 106 LEU A N 1
ATOM 803 C CA . LEU A 1 106 ? 7.038 -9.775 -3.829 1.00 87.19 106 LEU A CA 1
ATOM 804 C C . LEU A 1 106 ? 5.981 -9.023 -3.010 1.00 87.19 106 LEU A C 1
ATOM 806 O O . LEU A 1 106 ? 4.791 -9.073 -3.328 1.00 87.19 106 LEU A O 1
ATOM 810 N N . PRO A 1 107 ? 6.400 -8.281 -1.970 1.00 83.81 107 PRO A N 1
ATOM 811 C CA . PRO A 1 107 ? 5.504 -7.379 -1.261 1.00 83.81 107 PRO A CA 1
ATOM 812 C C . PRO A 1 107 ? 4.855 -6.380 -2.225 1.00 83.81 107 PRO A C 1
ATOM 814 O O . PRO A 1 107 ? 5.534 -5.736 -3.027 1.00 83.81 107 PRO A O 1
ATOM 817 N N . SER A 1 108 ? 3.534 -6.242 -2.129 1.00 88.25 108 SER A N 1
ATOM 818 C CA . SER A 1 108 ? 2.778 -5.235 -2.871 1.00 88.25 108 SER A CA 1
ATOM 819 C C . SER A 1 108 ? 3.173 -3.825 -2.435 1.00 88.25 108 SER A C 1
ATOM 821 O O . SER A 1 108 ? 3.437 -3.595 -1.257 1.00 88.25 108 SER A O 1
ATOM 823 N N . TYR A 1 109 ? 3.137 -2.873 -3.366 1.00 91.50 109 TYR A N 1
ATOM 824 C CA . TYR A 1 109 ? 3.197 -1.453 -3.034 1.00 91.50 109 TYR A CA 1
ATOM 825 C C . TYR A 1 109 ? 1.787 -0.925 -2.765 1.00 91.50 109 TYR A C 1
ATOM 827 O O . TYR A 1 109 ? 0.919 -0.969 -3.637 1.00 91.50 109 TYR A O 1
ATOM 835 N N . GLU A 1 110 ? 1.555 -0.449 -1.550 1.00 94.25 110 GLU A N 1
ATOM 836 C CA . GLU A 1 110 ? 0.265 -0.014 -1.047 1.00 94.25 110 GLU A CA 1
ATOM 837 C C . GLU A 1 110 ? 0.356 1.372 -0.415 1.00 94.25 110 GLU A C 1
ATOM 839 O O . GLU A 1 110 ? 1.289 1.701 0.312 1.00 94.25 110 GLU A O 1
ATOM 844 N N . THR A 1 111 ? -0.696 2.153 -0.615 1.00 94.56 111 THR A N 1
ATOM 845 C CA . THR A 1 111 ? -0.934 3.429 0.053 1.00 94.56 111 THR A CA 1
ATOM 846 C C . THR A 1 111 ? -2.201 3.342 0.899 1.00 94.56 111 THR A C 1
ATOM 848 O O . THR A 1 111 ? -3.023 2.438 0.715 1.00 94.56 111 THR A O 1
ATOM 851 N N . PRO A 1 112 ? -2.466 4.311 1.795 1.00 95.44 112 PRO A N 1
ATOM 852 C CA . PRO A 1 112 ? -3.755 4.372 2.479 1.00 95.44 112 PRO A CA 1
ATOM 853 C C . PRO A 1 112 ? -4.939 4.371 1.499 1.00 95.44 112 PRO A C 1
ATOM 855 O O . PRO A 1 112 ? -5.951 3.718 1.746 1.00 95.44 112 PRO A O 1
ATOM 858 N N . ALA A 1 113 ? -4.803 5.053 0.356 1.00 93.56 113 ALA A N 1
ATOM 859 C CA . ALA A 1 113 ? -5.847 5.122 -0.660 1.00 93.56 113 ALA A CA 1
ATOM 860 C C . ALA A 1 113 ? -6.060 3.781 -1.385 1.00 93.56 113 ALA A C 1
ATOM 862 O O . ALA A 1 113 ? -7.216 3.384 -1.572 1.00 93.56 113 ALA A O 1
ATOM 863 N N . SER A 1 114 ? -4.988 3.069 -1.761 1.00 94.88 114 SER A N 1
ATOM 864 C CA . SER A 1 114 ? -5.109 1.741 -2.383 1.00 94.88 114 SER A CA 1
ATOM 865 C C . SER A 1 114 ? -5.708 0.727 -1.408 1.00 94.88 114 SER A C 1
ATOM 867 O O . SER A 1 114 ? -6.632 -0.006 -1.766 1.00 94.88 114 SER A O 1
ATOM 869 N N . LEU A 1 115 ? -5.283 0.753 -0.142 1.00 95.38 115 LEU A N 1
ATOM 870 C CA . LEU A 1 115 ? -5.806 -0.130 0.894 1.00 95.38 115 LEU A CA 1
ATOM 871 C C . LEU A 1 115 ? -7.282 0.137 1.168 1.00 95.38 115 LEU A C 1
ATOM 873 O O . LEU A 1 115 ? -8.047 -0.820 1.257 1.00 95.38 115 LEU A O 1
ATOM 877 N N . VAL A 1 116 ? -7.725 1.397 1.251 1.00 94.38 116 VAL A N 1
ATOM 878 C CA . VAL A 1 116 ? -9.159 1.719 1.371 1.00 94.38 116 VAL A CA 1
ATOM 879 C C . VAL A 1 116 ? -9.939 1.152 0.187 1.00 94.38 116 VAL A C 1
ATOM 881 O O . VAL A 1 116 ? -10.960 0.497 0.402 1.00 94.38 116 VAL A O 1
ATOM 884 N N . ALA A 1 117 ? -9.455 1.342 -1.045 1.00 91.62 117 ALA A N 1
ATOM 885 C CA . ALA A 1 117 ? -10.115 0.818 -2.240 1.00 91.62 117 ALA A CA 1
ATOM 886 C C . ALA A 1 117 ? -10.238 -0.714 -2.192 1.00 91.62 117 ALA A C 1
ATOM 888 O O . ALA A 1 117 ? -11.347 -1.247 -2.276 1.00 91.62 117 ALA A O 1
ATOM 889 N N . LYS A 1 118 ? -9.132 -1.422 -1.930 1.00 90.88 118 LYS A N 1
ATOM 890 C CA . LYS A 1 118 ? -9.118 -2.885 -1.770 1.00 90.88 118 LYS A CA 1
ATOM 891 C C . LYS A 1 118 ? -10.034 -3.342 -0.638 1.00 90.88 118 LYS A C 1
ATOM 893 O O . LYS A 1 118 ? -10.600 -4.432 -0.692 1.00 90.88 118 LYS A O 1
ATOM 898 N N . THR A 1 119 ? -10.148 -2.561 0.435 1.00 91.38 119 THR A N 1
ATOM 899 C CA . THR A 1 119 ? -10.923 -2.931 1.632 1.00 91.38 119 THR A CA 1
ATOM 900 C C . THR A 1 119 ? -12.414 -2.813 1.386 1.00 91.38 119 THR A C 1
ATOM 902 O O . THR A 1 119 ? -13.160 -3.723 1.732 1.00 91.38 119 THR A O 1
ATOM 905 N N . ARG A 1 120 ? -12.834 -1.779 0.657 1.00 90.56 120 ARG A N 1
ATOM 906 C CA . ARG A 1 120 ? -14.214 -1.640 0.183 1.00 90.56 120 ARG A CA 1
ATOM 907 C C . ARG A 1 120 ? -14.623 -2.757 -0.770 1.00 90.56 120 ARG A C 1
ATOM 909 O O . ARG A 1 120 ? -15.725 -3.271 -0.640 1.00 90.56 120 ARG A O 1
ATOM 916 N N . VAL A 1 121 ? -13.736 -3.158 -1.684 1.00 86.81 121 VAL A N 1
ATOM 917 C CA . VAL A 1 121 ? -14.000 -4.284 -2.598 1.00 86.81 121 VAL A CA 1
ATOM 918 C C . VAL A 1 121 ? -14.164 -5.597 -1.831 1.00 86.81 121 VAL A C 1
ATOM 920 O O . VAL A 1 121 ? -15.009 -6.401 -2.185 1.00 86.81 121 VAL A O 1
ATOM 923 N N . SER A 1 122 ? -13.402 -5.819 -0.755 1.00 83.19 122 SER A N 1
ATOM 924 C CA . SER A 1 122 ? -13.523 -7.047 0.054 1.00 83.19 122 SER A CA 1
ATOM 925 C C . SER A 1 122 ? -14.803 -7.107 0.902 1.00 83.19 122 SER A C 1
ATOM 927 O O . SER A 1 122 ? -15.197 -8.188 1.325 1.00 83.19 122 SER A O 1
ATOM 929 N N . LEU A 1 123 ? -15.451 -5.964 1.140 1.00 83.94 123 LEU A N 1
ATOM 930 C CA . LEU A 1 123 ? -16.637 -5.806 1.986 1.00 83.94 123 LEU A CA 1
ATOM 931 C C . LEU A 1 123 ? -17.971 -5.970 1.242 1.00 83.94 123 LEU A C 1
ATOM 933 O O . LEU A 1 123 ? -18.986 -5.474 1.731 1.00 83.94 123 LEU A O 1
ATOM 937 N N . GLU A 1 124 ? -17.990 -6.604 0.062 1.00 66.38 124 GLU A N 1
ATOM 938 C CA . GLU A 1 124 ? -19.183 -6.682 -0.794 1.00 66.38 124 GLU A CA 1
ATOM 939 C C . GLU A 1 124 ? -20.468 -6.897 0.029 1.00 66.38 124 GLU A C 1
ATOM 941 O O . GLU A 1 124 ? -20.600 -7.895 0.735 1.00 66.38 124 GLU A O 1
ATOM 946 N N . SER A 1 125 ? -21.409 -5.945 -0.068 1.00 64.50 125 SER A N 1
ATOM 947 C CA . SER A 1 125 ? -22.729 -5.894 0.598 1.00 64.50 125 SER A CA 1
ATOM 948 C C . SER A 1 125 ? -22.821 -5.473 2.076 1.00 64.50 125 SER A C 1
ATOM 950 O O . SER A 1 125 ? -23.936 -5.432 2.598 1.00 64.50 125 SER A O 1
ATOM 952 N N . VAL A 1 126 ? -21.722 -5.101 2.742 1.00 73.44 126 VAL A N 1
ATOM 953 C CA . VAL A 1 126 ? -21.768 -4.543 4.108 1.00 73.44 126 VAL A CA 1
ATOM 954 C C . VAL A 1 126 ? -21.774 -3.014 4.064 1.00 73.44 126 VAL A C 1
ATOM 956 O O . VAL A 1 126 ? -20.805 -2.380 3.627 1.00 73.44 126 VAL A O 1
ATOM 959 N N . ASP A 1 127 ? -22.868 -2.420 4.540 1.00 75.38 127 ASP A N 1
ATOM 960 C CA . ASP A 1 127 ? -22.947 -0.978 4.759 1.00 75.38 127 ASP A CA 1
ATOM 961 C C . ASP A 1 127 ? -21.932 -0.567 5.834 1.00 75.38 127 ASP A C 1
ATOM 963 O O . ASP A 1 127 ? -21.854 -1.170 6.901 1.00 75.38 127 ASP A O 1
ATOM 967 N N . HIS A 1 128 ? -21.139 0.457 5.534 1.00 83.12 128 HIS A N 1
ATOM 968 C CA . HIS A 1 128 ? -20.165 1.051 6.444 1.00 83.12 128 HIS A CA 1
ATOM 969 C C . HIS A 1 128 ? -20.177 2.566 6.237 1.00 83.12 128 HIS A C 1
ATOM 971 O O . HIS A 1 128 ? -20.179 3.042 5.099 1.00 83.12 128 HIS A O 1
ATOM 977 N N . GLU A 1 129 ? -20.161 3.336 7.322 1.00 85.62 129 GLU A N 1
ATOM 978 C CA . GLU A 1 129 ? -20.144 4.805 7.251 1.00 85.62 129 GLU A CA 1
ATOM 979 C C . GLU A 1 129 ? -18.799 5.382 7.714 1.00 85.62 129 GLU A C 1
ATOM 981 O O . GLU A 1 129 ? -18.387 6.464 7.287 1.00 85.62 129 GLU A O 1
ATOM 986 N N . GLY A 1 130 ? -18.073 4.656 8.569 1.00 93.50 130 GLY A N 1
ATOM 987 C CA . GLY A 1 130 ? -16.785 5.073 9.105 1.00 93.50 130 GLY A CA 1
ATOM 988 C C . GLY A 1 130 ? -15.606 4.564 8.287 1.00 93.50 130 GLY A C 1
ATOM 989 O O . GLY A 1 130 ? -15.464 3.362 8.088 1.00 93.50 130 GLY A O 1
ATOM 990 N N . VAL A 1 131 ? -14.707 5.467 7.888 1.00 95.94 131 VAL A N 1
ATOM 991 C CA . VAL A 1 131 ? -13.363 5.117 7.407 1.00 95.94 131 VAL A CA 1
ATOM 992 C C . VAL A 1 131 ? -12.341 5.907 8.210 1.00 95.94 131 VAL A C 1
ATOM 994 O O . VAL A 1 131 ? -12.425 7.133 8.276 1.00 95.94 131 VAL A O 1
ATOM 997 N N . ALA A 1 132 ? -11.367 5.215 8.793 1.00 97.62 132 ALA A N 1
ATOM 998 C CA . ALA A 1 132 ? -10.210 5.832 9.428 1.00 97.62 132 ALA A CA 1
ATOM 999 C C . ALA A 1 132 ? -8.923 5.231 8.866 1.00 97.62 132 ALA A C 1
ATOM 1001 O O . ALA A 1 132 ? -8.835 4.022 8.639 1.00 97.62 132 ALA A O 1
ATOM 1002 N N . THR A 1 133 ? -7.923 6.082 8.649 1.00 98.00 133 THR A N 1
ATOM 1003 C CA . THR A 1 133 ? -6.607 5.673 8.156 1.00 98.00 133 THR A CA 1
ATOM 1004 C C . THR A 1 133 ? -5.500 6.301 8.985 1.00 98.00 133 THR A C 1
ATOM 1006 O O . THR A 1 133 ? -5.625 7.452 9.400 1.00 98.00 133 THR A O 1
ATOM 1009 N N . ALA A 1 134 ? -4.402 5.580 9.176 1.00 97.75 134 ALA A N 1
ATOM 1010 C CA . ALA A 1 134 ? -3.197 6.093 9.811 1.00 97.75 134 ALA A CA 1
ATOM 1011 C C . ALA A 1 134 ? -1.960 5.552 9.095 1.00 97.75 134 ALA A C 1
ATOM 1013 O O . ALA A 1 134 ? -1.971 4.432 8.591 1.00 97.75 134 ALA A O 1
ATOM 1014 N N . THR A 1 135 ? -0.897 6.346 9.087 1.00 96.81 135 THR A N 1
ATOM 1015 C CA . THR A 1 135 ? 0.428 5.949 8.612 1.00 96.81 135 THR A CA 1
ATOM 1016 C C . THR A 1 135 ? 1.414 6.258 9.718 1.00 96.81 135 THR A C 1
ATOM 1018 O O . THR A 1 135 ? 1.399 7.369 10.247 1.00 96.81 135 THR A O 1
ATOM 1021 N N . VAL A 1 136 ? 2.247 5.285 10.069 1.00 95.25 136 VAL A N 1
ATOM 1022 C CA . VAL A 1 136 ? 3.286 5.447 11.089 1.00 95.25 136 VAL A CA 1
ATOM 1023 C C . VAL A 1 136 ? 4.616 4.911 10.573 1.00 95.25 136 VAL A C 1
ATOM 1025 O O . VAL A 1 136 ? 4.630 3.812 10.015 1.00 95.25 136 VAL A O 1
ATOM 1028 N N . PRO A 1 137 ? 5.734 5.631 10.743 1.00 94.75 137 PRO A N 1
ATOM 1029 C CA . PRO A 1 137 ? 7.052 5.076 10.461 1.00 94.75 137 PRO A CA 1
ATOM 1030 C C . PRO A 1 137 ? 7.317 3.849 11.334 1.00 94.75 137 PRO A C 1
ATOM 1032 O O . PRO A 1 137 ? 7.022 3.857 12.532 1.00 94.75 137 PRO A O 1
ATOM 1035 N N . VAL A 1 138 ? 7.917 2.800 10.767 1.00 94.75 138 VAL A N 1
ATOM 1036 C CA . VAL A 1 138 ? 8.311 1.602 11.533 1.00 94.75 138 VAL A CA 1
ATOM 1037 C C . VAL A 1 138 ? 9.272 1.974 12.667 1.00 94.75 138 VAL A C 1
ATOM 1039 O O . VAL A 1 138 ? 9.198 1.392 13.747 1.00 94.75 138 VAL A O 1
ATOM 1042 N N . ALA A 1 139 ? 10.110 2.996 12.464 1.00 91.94 139 ALA A N 1
ATOM 1043 C CA . ALA A 1 139 ? 11.030 3.525 13.470 1.00 91.94 139 ALA A CA 1
ATOM 1044 C C . ALA A 1 139 ? 10.337 4.106 14.723 1.00 91.94 139 ALA A C 1
ATOM 1046 O O . ALA A 1 139 ? 10.965 4.189 15.778 1.00 91.94 139 ALA A O 1
ATOM 1047 N N . GLU A 1 140 ? 9.061 4.496 14.630 1.00 92.44 140 GLU A N 1
ATOM 1048 C CA . GLU A 1 140 ? 8.273 4.992 15.769 1.00 92.44 140 GLU A CA 1
ATOM 1049 C C . GLU A 1 140 ? 7.562 3.869 16.541 1.00 92.44 140 GLU A C 1
ATOM 1051 O O . GLU A 1 140 ? 7.017 4.097 17.624 1.00 92.44 140 GLU A O 1
ATOM 1056 N N . LEU A 1 141 ? 7.545 2.648 16.001 1.00 91.19 141 LEU A N 1
ATOM 1057 C CA . LEU A 1 141 ? 6.913 1.509 16.653 1.00 91.19 141 LEU A CA 1
ATOM 1058 C C . LEU A 1 141 ? 7.741 1.010 17.837 1.00 91.19 141 LEU A C 1
ATOM 1060 O O . LEU A 1 141 ? 8.956 1.197 17.912 1.00 91.19 141 LEU A O 1
ATOM 1064 N N . ALA A 1 142 ? 7.076 0.308 18.759 1.00 86.69 142 ALA A N 1
ATOM 1065 C CA . ALA A 1 142 ? 7.789 -0.424 19.795 1.00 86.69 142 ALA A CA 1
ATOM 1066 C C . ALA A 1 142 ? 8.811 -1.381 19.145 1.00 86.69 142 ALA A C 1
ATOM 1068 O O . ALA A 1 142 ? 8.421 -2.125 18.237 1.00 86.69 142 ALA A O 1
ATOM 1069 N N . PRO A 1 143 ? 10.078 -1.404 19.608 1.00 87.62 143 PRO A N 1
ATOM 1070 C CA . PRO A 1 143 ? 11.106 -2.260 19.028 1.00 87.62 143 PRO A CA 1
ATOM 1071 C C . PRO A 1 143 ? 10.657 -3.721 18.966 1.00 87.62 143 PRO A C 1
ATOM 1073 O O . PRO A 1 143 ? 10.157 -4.271 19.950 1.00 87.62 143 PRO A O 1
ATOM 1076 N N . THR A 1 144 ? 10.836 -4.349 17.807 1.00 83.81 144 THR A N 1
ATOM 1077 C CA . THR A 1 144 ? 10.481 -5.748 17.579 1.00 83.81 144 THR A CA 1
ATOM 1078 C C . THR A 1 144 ? 11.443 -6.387 16.588 1.00 83.81 144 THR A C 1
ATOM 1080 O O . THR A 1 144 ? 11.894 -5.730 15.653 1.00 83.81 144 THR A O 1
ATOM 1083 N N . ASP A 1 145 ? 11.725 -7.674 16.786 1.00 84.50 145 ASP A N 1
ATOM 1084 C CA . ASP A 1 145 ? 12.507 -8.474 15.841 1.00 84.50 145 ASP A CA 1
ATOM 1085 C C . ASP A 1 145 ? 11.663 -8.925 14.631 1.00 84.50 145 ASP A C 1
ATOM 1087 O O . ASP A 1 145 ? 12.217 -9.400 13.642 1.00 84.50 145 ASP A O 1
ATOM 1091 N N . ASP A 1 146 ? 10.328 -8.785 14.695 1.00 90.00 146 ASP A N 1
ATOM 1092 C CA . ASP A 1 146 ? 9.405 -9.248 13.652 1.00 90.00 146 ASP A CA 1
ATOM 1093 C C . ASP A 1 146 ? 8.209 -8.293 13.465 1.00 90.00 146 ASP A C 1
ATOM 1095 O O . ASP A 1 146 ? 7.142 -8.421 14.081 1.00 90.00 146 ASP A O 1
ATOM 1099 N N . VAL A 1 147 ? 8.391 -7.315 12.571 1.00 90.81 147 VAL A N 1
ATOM 1100 C CA . VAL A 1 147 ? 7.346 -6.357 12.167 1.00 90.81 147 VAL A CA 1
ATOM 1101 C C . VAL A 1 147 ? 6.180 -7.065 11.467 1.00 90.81 147 VAL A C 1
ATOM 1103 O O . VAL A 1 147 ? 5.028 -6.665 11.642 1.00 90.81 147 VAL A O 1
ATOM 1106 N N . THR A 1 148 ? 6.436 -8.158 10.746 1.00 91.12 148 THR A N 1
ATOM 1107 C CA . THR A 1 148 ? 5.394 -8.921 10.043 1.00 91.12 148 THR A CA 1
ATOM 1108 C C . THR A 1 148 ? 4.431 -9.557 11.042 1.00 91.12 148 THR A C 1
ATOM 1110 O O . THR A 1 148 ? 3.221 -9.325 10.980 1.00 91.12 148 THR A O 1
ATOM 1113 N N . 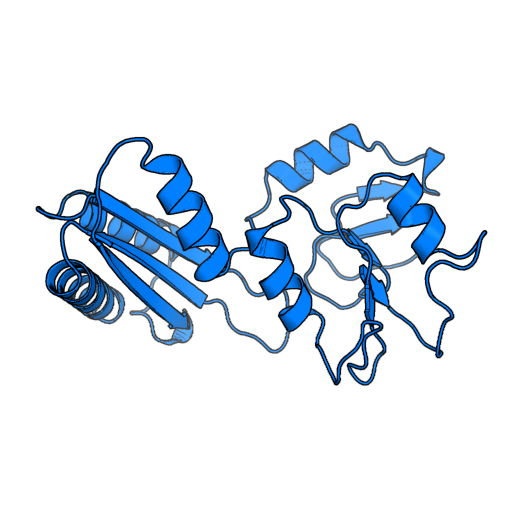ALA A 1 149 ? 4.954 -10.277 12.040 1.00 92.38 149 ALA A N 1
ATOM 1114 C CA . ALA A 1 149 ? 4.134 -10.876 13.093 1.00 92.38 149 ALA A CA 1
ATOM 1115 C C . ALA A 1 149 ? 3.337 -9.820 13.880 1.00 92.38 149 ALA A C 1
ATOM 1117 O O . ALA A 1 149 ? 2.187 -10.057 14.278 1.00 92.38 149 ALA A O 1
ATOM 1118 N N . ARG A 1 150 ? 3.930 -8.637 14.085 1.00 92.50 150 ARG A N 1
ATOM 1119 C CA . ARG A 1 150 ? 3.291 -7.484 14.731 1.00 92.50 150 ARG A CA 1
ATOM 1120 C C . ARG A 1 150 ? 2.097 -6.967 13.925 1.00 92.50 150 ARG A C 1
ATOM 1122 O O . ARG A 1 150 ? 1.015 -6.787 14.492 1.00 92.50 150 ARG A O 1
ATOM 1129 N N . VAL A 1 151 ? 2.286 -6.751 12.625 1.00 94.00 151 VAL A N 1
ATOM 1130 C CA . VAL A 1 151 ? 1.246 -6.308 11.686 1.00 94.00 151 VAL A CA 1
ATOM 1131 C C . VAL A 1 151 ? 0.106 -7.321 11.617 1.00 94.00 151 VAL A C 1
ATOM 1133 O O . VAL A 1 151 ? -1.061 -6.948 11.753 1.00 94.00 151 VAL A O 1
ATOM 1136 N N . ASP A 1 152 ? 0.425 -8.609 11.528 1.00 94.56 152 ASP A N 1
ATOM 1137 C CA . ASP A 1 152 ? -0.563 -9.688 11.509 1.00 94.56 152 ASP A CA 1
ATOM 1138 C C . ASP A 1 152 ? -1.398 -9.754 12.792 1.00 94.56 152 ASP A C 1
ATOM 1140 O O . ASP A 1 152 ? -2.615 -9.971 12.757 1.00 94.56 152 ASP A O 1
ATOM 1144 N N . ALA A 1 153 ? -0.761 -9.555 13.948 1.00 94.50 153 ALA A N 1
ATOM 1145 C CA . ALA A 1 153 ? -1.462 -9.495 15.223 1.00 94.50 153 ALA A CA 1
ATOM 1146 C C . ALA A 1 153 ? -2.403 -8.282 15.300 1.00 94.50 153 ALA A C 1
ATOM 1148 O O . ALA A 1 153 ? -3.537 -8.422 15.769 1.00 94.50 153 ALA A O 1
ATOM 1149 N N . ALA A 1 154 ? -1.966 -7.115 14.816 1.00 95.25 154 ALA A N 1
ATOM 1150 C CA . ALA A 1 154 ? -2.793 -5.913 14.759 1.00 95.25 154 ALA A CA 1
ATOM 1151 C C . ALA A 1 154 ? -4.000 -6.096 13.820 1.00 95.25 154 ALA A C 1
ATOM 1153 O O . ALA A 1 154 ? -5.123 -5.774 14.211 1.00 95.25 154 ALA A O 1
ATOM 1154 N N . ASN A 1 155 ? -3.790 -6.708 12.649 1.00 95.19 155 ASN A N 1
ATOM 1155 C CA . ASN A 1 155 ? -4.842 -7.089 11.703 1.00 95.19 155 ASN A CA 1
ATOM 1156 C C . ASN A 1 155 ? -5.920 -7.963 12.349 1.00 95.19 155 ASN A C 1
ATOM 1158 O O . ASN A 1 155 ? -7.100 -7.609 12.356 1.00 95.19 155 ASN A O 1
ATOM 1162 N N . ARG A 1 156 ? -5.514 -9.105 12.924 1.00 95.75 156 ARG A N 1
ATOM 1163 C CA . ARG A 1 156 ? -6.449 -10.038 13.575 1.00 95.75 156 ARG A CA 1
ATOM 1164 C C . ARG A 1 156 ? -7.226 -9.363 14.696 1.00 95.75 156 ARG A C 1
ATOM 1166 O O . ARG A 1 156 ? -8.416 -9.612 14.853 1.00 95.75 156 ARG A O 1
ATOM 1173 N N . ARG A 1 157 ? -6.552 -8.509 15.468 1.00 95.50 157 ARG A N 1
ATOM 1174 C CA . ARG A 1 157 ? -7.180 -7.799 16.576 1.00 95.50 157 ARG A CA 1
ATOM 1175 C C . ARG A 1 157 ? -8.229 -6.813 16.083 1.00 95.50 157 ARG A C 1
ATOM 1177 O O . ARG A 1 157 ? -9.352 -6.899 16.558 1.00 95.50 157 ARG A O 1
ATOM 1184 N N . LEU A 1 158 ? -7.897 -5.920 15.151 1.00 96.44 158 LEU A N 1
ATOM 1185 C CA . LEU A 1 158 ? -8.850 -4.933 14.631 1.00 96.44 158 LEU A CA 1
ATOM 1186 C C . LEU A 1 158 ? -10.115 -5.594 14.070 1.00 96.44 158 LEU A C 1
ATOM 1188 O O . LEU A 1 158 ? -11.213 -5.162 14.392 1.00 96.44 158 LEU A O 1
ATOM 1192 N N . ARG A 1 159 ? -9.973 -6.697 13.330 1.00 94.56 159 ARG A N 1
ATOM 1193 C CA . ARG A 1 159 ? -11.113 -7.459 12.788 1.00 94.56 159 ARG A CA 1
ATOM 1194 C C . ARG A 1 159 ? -11.975 -8.158 13.842 1.00 94.56 159 ARG A C 1
ATOM 1196 O O . ARG A 1 159 ? -13.086 -8.567 13.542 1.00 94.56 159 ARG A O 1
ATOM 1203 N N . SER A 1 160 ? -11.460 -8.340 15.058 1.00 95.25 160 SER A N 1
ATOM 1204 C CA . SER A 1 160 ? -12.204 -8.952 16.170 1.00 95.25 160 SER A CA 1
ATOM 1205 C C . SER A 1 160 ? -12.980 -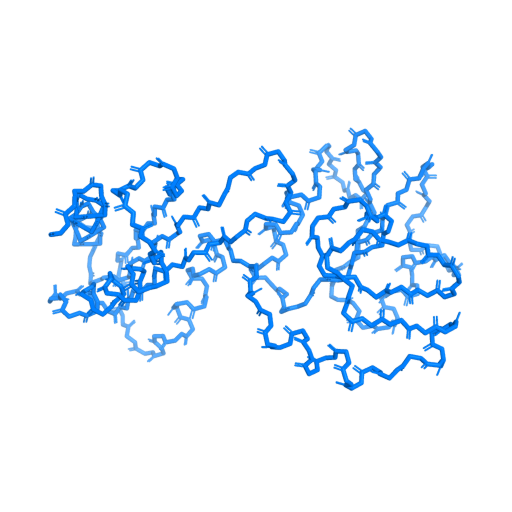7.941 17.016 1.00 95.25 160 SER A C 1
ATOM 1207 O O . SER A 1 160 ? -13.635 -8.324 17.981 1.00 95.25 160 SER A O 1
ATOM 1209 N N . VAL A 1 161 ? -12.851 -6.651 16.708 1.00 95.75 161 VAL A N 1
ATOM 1210 C CA . VAL A 1 161 ? -13.459 -5.566 17.472 1.00 95.75 161 VAL A CA 1
ATOM 1211 C C . VAL A 1 161 ? -14.894 -5.347 16.989 1.00 95.75 161 VAL A C 1
ATOM 1213 O O . VAL A 1 161 ? -15.126 -5.127 15.804 1.00 95.75 161 VAL A O 1
ATOM 1216 N N . ASP A 1 162 ? -15.854 -5.361 17.916 1.00 94.81 162 ASP A N 1
ATOM 1217 C CA . ASP A 1 162 ? -17.264 -5.108 17.595 1.00 94.81 162 ASP A CA 1
ATOM 1218 C C . ASP A 1 162 ? -17.447 -3.736 16.925 1.00 94.81 162 ASP A C 1
ATOM 1220 O O . ASP A 1 162 ? -16.879 -2.730 17.376 1.00 94.81 162 ASP A O 1
ATOM 1224 N N . GLY A 1 163 ? -18.252 -3.708 15.861 1.00 94.00 163 GLY A N 1
ATOM 1225 C CA . GLY A 1 163 ? -18.521 -2.524 15.038 1.00 94.00 163 GLY A CA 1
ATOM 1226 C C . GLY A 1 163 ? -17.469 -2.232 13.962 1.00 94.00 163 GLY A C 1
ATOM 1227 O O . GLY A 1 163 ? -17.558 -1.205 13.292 1.00 94.00 163 GLY A O 1
ATOM 1228 N N . ILE A 1 164 ? -16.462 -3.100 13.798 1.00 96.06 164 ILE A N 1
ATOM 1229 C CA . ILE A 1 164 ? -15.506 -3.043 12.685 1.00 96.06 164 ILE A CA 1
ATOM 1230 C C . ILE A 1 164 ? -15.976 -3.984 11.583 1.00 96.06 164 ILE A C 1
ATOM 1232 O O . ILE A 1 164 ? -16.026 -5.197 11.774 1.00 96.06 164 ILE A O 1
ATOM 1236 N N . CYS A 1 165 ? -16.297 -3.419 10.422 1.00 94.19 165 CYS A N 1
ATOM 1237 C CA . CYS A 1 165 ? -16.718 -4.182 9.254 1.00 94.19 165 CYS A CA 1
ATOM 1238 C C . CYS A 1 165 ? -15.511 -4.893 8.628 1.00 94.19 165 CYS A C 1
ATOM 1240 O O . CYS A 1 165 ? -15.573 -6.078 8.316 1.00 94.19 165 CYS A O 1
ATOM 1242 N N . GLU A 1 166 ? -14.403 -4.168 8.450 1.00 94.88 166 GLU A N 1
ATOM 1243 C CA . GLU A 1 166 ? -13.150 -4.700 7.912 1.00 94.88 166 GLU A CA 1
ATOM 1244 C C . GLU A 1 166 ? -11.971 -3.812 8.329 1.00 94.88 166 GLU A C 1
ATOM 1246 O O . GLU A 1 166 ? -12.119 -2.608 8.550 1.00 94.88 166 GLU A O 1
ATOM 1251 N N . ALA A 1 167 ? -10.776 -4.394 8.422 1.00 95.88 167 ALA A N 1
ATOM 1252 C CA . ALA A 1 167 ? -9.566 -3.647 8.717 1.00 95.88 167 ALA A CA 1
ATOM 1253 C C . ALA A 1 167 ? -8.342 -4.249 8.027 1.00 95.88 167 ALA A C 1
ATOM 1255 O O . ALA A 1 167 ? -8.202 -5.467 7.907 1.00 95.88 167 ALA A O 1
ATOM 1256 N N . ARG A 1 168 ? -7.413 -3.380 7.628 1.00 96.25 168 ARG A N 1
ATOM 1257 C CA . ARG A 1 168 ? -6.102 -3.760 7.106 1.00 96.25 168 ARG A CA 1
ATOM 1258 C C . ARG A 1 168 ? -4.994 -2.980 7.795 1.00 96.25 168 ARG A C 1
ATOM 1260 O O . ARG A 1 168 ? -5.056 -1.765 7.921 1.00 96.25 168 ARG A O 1
ATOM 1267 N N . VAL A 1 169 ? -3.963 -3.699 8.195 1.00 96.62 169 VAL A N 1
ATOM 1268 C CA . VAL A 1 169 ? -2.672 -3.216 8.666 1.00 96.62 169 VAL A CA 1
ATOM 1269 C C . VAL A 1 169 ? -1.650 -3.767 7.687 1.00 96.62 169 VAL A C 1
ATOM 1271 O O . VAL A 1 169 ? -1.647 -4.968 7.413 1.00 96.62 169 VAL A O 1
ATOM 1274 N N . HIS A 1 170 ? -0.829 -2.898 7.120 1.00 95.81 170 HIS A N 1
ATOM 1275 C CA . HIS A 1 170 ? 0.101 -3.252 6.061 1.00 95.81 170 HIS A CA 1
ATOM 1276 C C . HIS A 1 170 ? 1.452 -2.599 6.324 1.00 95.81 170 HIS A C 1
ATOM 1278 O O . HIS A 1 170 ? 1.509 -1.393 6.547 1.00 95.81 170 HIS A O 1
ATOM 1284 N N . HIS A 1 171 ? 2.523 -3.390 6.309 1.00 95.19 171 HIS A N 1
ATOM 1285 C CA . HIS A 1 171 ? 3.894 -2.885 6.337 1.00 95.19 171 HIS A CA 1
ATOM 1286 C C . HIS A 1 171 ? 4.339 -2.619 4.905 1.00 95.19 171 HIS A C 1
ATOM 1288 O O . HIS A 1 171 ? 4.555 -3.550 4.135 1.00 95.19 171 HIS A O 1
ATOM 1294 N N . GLN A 1 172 ? 4.465 -1.340 4.576 1.00 93.56 172 GLN A N 1
ATOM 1295 C CA . GLN A 1 172 ? 5.024 -0.887 3.320 1.00 93.56 172 GLN A CA 1
ATOM 1296 C C . GLN A 1 172 ? 6.533 -0.733 3.486 1.00 93.56 172 GLN A C 1
ATOM 1298 O O . GLN A 1 172 ? 7.008 0.190 4.154 1.00 93.56 172 GLN A O 1
ATOM 1303 N N . GLN A 1 173 ? 7.284 -1.636 2.861 1.00 89.06 173 GLN A N 1
ATOM 1304 C CA .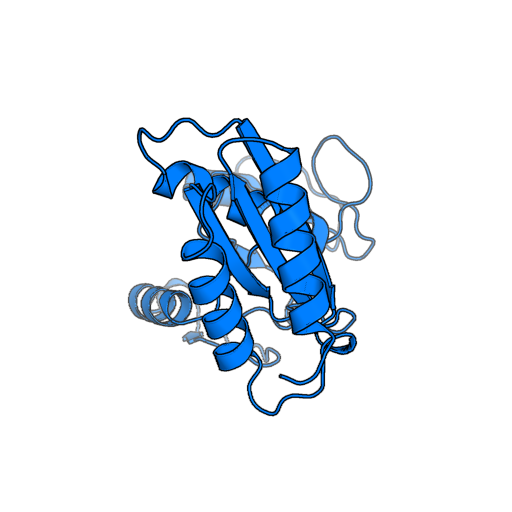 GLN A 1 173 ? 8.729 -1.481 2.752 1.00 89.06 173 GLN A CA 1
ATOM 1305 C C . GLN A 1 173 ? 9.058 -0.326 1.812 1.00 89.06 173 GLN A C 1
ATOM 1307 O O . GLN A 1 173 ? 8.419 -0.158 0.767 1.00 89.06 173 GLN A O 1
ATOM 1312 N N . SER A 1 174 ? 10.062 0.463 2.167 1.00 85.69 174 SER A N 1
ATOM 1313 C CA . SER A 1 174 ? 10.476 1.575 1.334 1.00 85.69 174 SER A CA 1
ATOM 1314 C C . SER A 1 174 ? 11.124 1.092 0.034 1.00 85.69 174 SER A C 1
ATOM 1316 O O . SER A 1 174 ? 12.061 0.288 0.025 1.00 85.69 174 SER A O 1
ATOM 1318 N N . LEU A 1 175 ? 10.638 1.635 -1.083 1.00 83.75 175 LEU A N 1
ATOM 1319 C CA . LEU A 1 175 ? 11.214 1.442 -2.417 1.00 83.75 175 LEU A CA 1
ATOM 1320 C C . LEU A 1 175 ? 12.269 2.515 -2.759 1.00 83.75 175 LEU A C 1
ATOM 1322 O O . LEU A 1 175 ? 12.875 2.472 -3.836 1.00 83.75 175 LEU A O 1
ATOM 1326 N N . PHE A 1 176 ? 12.508 3.455 -1.840 1.00 80.75 176 PHE A N 1
ATOM 1327 C CA . PHE A 1 176 ? 13.327 4.648 -2.031 1.00 80.75 176 PHE A CA 1
ATOM 1328 C C . PHE A 1 176 ? 14.375 4.761 -0.921 1.00 80.75 176 PHE A C 1
ATOM 1330 O O . PHE A 1 176 ? 14.070 4.576 0.250 1.00 80.75 176 PHE A O 1
ATOM 1337 N N . ASP A 1 177 ? 15.621 5.086 -1.265 1.00 71.94 177 ASP A N 1
ATOM 1338 C CA . ASP A 1 177 ? 16.709 5.121 -0.274 1.00 71.94 177 ASP A CA 1
ATOM 1339 C C . ASP A 1 177 ? 16.523 6.173 0.829 1.00 71.94 177 ASP A C 1
ATOM 1341 O O . ASP A 1 177 ? 17.057 6.007 1.923 1.00 71.94 177 ASP A O 1
ATOM 1345 N N . GLU A 1 178 ? 15.780 7.243 0.548 1.00 75.62 178 GLU A N 1
ATOM 1346 C CA . GLU A 1 178 ? 15.573 8.368 1.468 1.00 75.62 178 GLU A CA 1
ATOM 1347 C C . GLU A 1 178 ? 14.363 8.192 2.392 1.00 75.62 178 GLU A C 1
ATOM 1349 O O . GLU A 1 178 ? 14.143 9.023 3.272 1.00 75.62 178 GLU A O 1
ATOM 1354 N N . LEU A 1 179 ? 13.572 7.135 2.191 1.00 79.81 179 LEU A N 1
ATOM 1355 C CA . LEU A 1 179 ? 12.337 6.907 2.933 1.00 79.81 179 LEU A CA 1
ATOM 1356 C C . LEU A 1 179 ? 12.465 5.679 3.826 1.00 79.81 179 LEU A C 1
ATOM 1358 O O . LEU A 1 179 ? 13.023 4.655 3.427 1.00 79.81 179 LEU A O 1
ATOM 1362 N N . ASP A 1 180 ? 11.904 5.790 5.024 1.00 88.19 180 ASP A N 1
ATOM 1363 C CA . ASP A 1 180 ? 11.781 4.682 5.961 1.00 88.19 180 ASP A CA 1
ATOM 1364 C C . ASP A 1 180 ? 10.580 3.797 5.615 1.00 88.19 180 ASP A C 1
ATOM 1366 O O . ASP A 1 180 ? 9.601 4.230 5.004 1.00 88.19 180 ASP A O 1
ATOM 1370 N N . ASP A 1 181 ? 10.636 2.546 6.064 1.00 92.94 181 ASP A N 1
ATOM 1371 C CA . ASP A 1 181 ? 9.473 1.669 6.069 1.00 92.94 181 ASP A CA 1
ATOM 1372 C C . ASP A 1 181 ? 8.341 2.280 6.909 1.00 92.94 181 ASP A C 1
ATOM 1374 O O . ASP A 1 181 ? 8.564 2.851 7.984 1.00 92.94 181 ASP A O 1
ATOM 1378 N N . VAL A 1 182 ? 7.100 2.088 6.465 1.00 94.88 182 VAL A N 1
ATOM 1379 C CA . VAL A 1 182 ? 5.908 2.584 7.162 1.00 94.88 182 VAL A CA 1
ATOM 1380 C C . VAL A 1 182 ? 4.884 1.476 7.373 1.00 94.88 182 VAL A C 1
ATOM 1382 O O . VAL A 1 182 ? 4.846 0.480 6.654 1.00 94.88 182 VAL A O 1
ATOM 1385 N N . VAL A 1 183 ? 4.020 1.648 8.368 1.00 96.81 183 VAL A N 1
ATOM 1386 C CA . VAL A 1 183 ? 2.827 0.825 8.561 1.00 96.81 183 VAL A C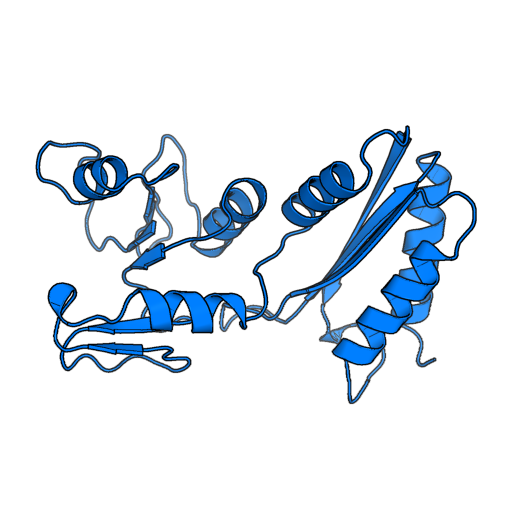A 1
ATOM 1387 C C . VAL A 1 183 ? 1.592 1.668 8.283 1.00 96.81 183 VAL A C 1
ATOM 1389 O O . VAL A 1 183 ? 1.355 2.683 8.940 1.00 96.81 183 VAL A O 1
ATOM 1392 N N . HIS A 1 184 ? 0.784 1.221 7.328 1.00 97.50 184 HIS A N 1
ATOM 1393 C CA . HIS A 1 184 ? -0.532 1.771 7.041 1.00 97.50 184 HIS A CA 1
ATOM 1394 C C . HIS A 1 184 ? -1.602 0.985 7.793 1.00 97.50 184 HIS A C 1
ATOM 1396 O O . HIS A 1 184 ? -1.607 -0.245 7.785 1.00 97.50 184 HIS A O 1
ATOM 1402 N N . LEU A 1 185 ? -2.529 1.696 8.422 1.00 98.12 185 LEU A N 1
ATOM 1403 C CA . LEU A 1 185 ? -3.726 1.150 9.042 1.00 98.12 185 LEU A CA 1
ATOM 1404 C C . LEU A 1 185 ? -4.940 1.720 8.314 1.00 98.12 185 LEU A C 1
ATOM 1406 O O . LEU A 1 185 ? -5.015 2.924 8.082 1.00 98.12 185 LEU A O 1
ATOM 1410 N N . VAL A 1 186 ? -5.900 0.861 8.001 1.00 98.00 186 VAL A N 1
ATOM 1411 C CA . VAL A 1 186 ? -7.200 1.200 7.427 1.00 98.00 186 VAL A CA 1
ATOM 1412 C C . VAL A 1 186 ? -8.265 0.450 8.209 1.00 98.00 186 VAL A C 1
ATOM 1414 O O . VAL A 1 186 ? -8.176 -0.764 8.377 1.00 98.00 186 VAL A O 1
ATOM 1417 N N . VAL A 1 187 ? -9.276 1.171 8.679 1.00 97.56 187 VAL A N 1
ATOM 1418 C CA . VAL A 1 187 ? -10.401 0.622 9.436 1.00 97.56 187 VAL A CA 1
ATOM 1419 C C . VAL A 1 187 ? -11.697 1.118 8.812 1.00 97.56 187 VAL A C 1
ATOM 1421 O O . VAL A 1 187 ? -11.891 2.327 8.672 1.00 97.56 187 VAL A O 1
ATOM 1424 N N . LEU A 1 188 ? -12.570 0.181 8.448 1.00 96.25 188 LEU A N 1
ATOM 1425 C CA . LEU A 1 188 ? -13.942 0.429 8.026 1.00 96.25 188 LEU A CA 1
ATOM 1426 C C . LEU A 1 188 ? -14.875 -0.045 9.140 1.00 96.25 188 LEU A C 1
ATOM 1428 O O . LEU A 1 188 ? -14.743 -1.168 9.626 1.00 96.25 188 LEU A O 1
ATOM 1432 N N . ALA A 1 189 ? -15.785 0.822 9.561 1.00 95.94 189 ALA A N 1
ATOM 1433 C CA . ALA A 1 189 ? -16.655 0.597 10.708 1.00 95.94 189 ALA A CA 1
ATOM 1434 C C . ALA A 1 189 ? -18.082 1.074 10.427 1.00 95.94 189 ALA A C 1
ATOM 1436 O O . ALA A 1 189 ? -18.315 1.855 9.497 1.00 95.94 189 ALA A O 1
ATOM 1437 N N . ASP A 1 190 ? -19.005 0.658 11.292 1.00 94.06 190 ASP A N 1
ATOM 1438 C CA . ASP A 1 190 ? -20.414 1.051 11.217 1.00 94.06 190 ASP A CA 1
ATOM 1439 C C . ASP A 1 190 ? -20.570 2.581 11.287 1.00 94.06 190 ASP A C 1
ATOM 1441 O O . ASP A 1 190 ? -21.420 3.141 10.605 1.00 94.06 190 ASP A O 1
ATOM 1445 N N . ASP A 1 191 ? -19.699 3.271 12.041 1.00 95.06 191 ASP A N 1
ATOM 1446 C CA . ASP A 1 191 ? -19.670 4.732 12.150 1.00 95.06 191 ASP A CA 1
ATOM 1447 C C . ASP A 1 191 ? -18.245 5.320 12.267 1.00 95.06 191 ASP A C 1
ATOM 1449 O O . ASP A 1 191 ? -17.259 4.643 12.583 1.00 95.06 191 ASP A O 1
ATOM 1453 N N . THR A 1 192 ? -18.117 6.626 12.003 1.00 95.81 192 THR A N 1
ATOM 1454 C CA . THR A 1 192 ? -16.829 7.343 12.018 1.00 95.81 192 THR A CA 1
ATOM 1455 C C . THR A 1 192 ? -16.166 7.400 13.397 1.00 95.81 192 THR A C 1
ATOM 1457 O O . THR A 1 192 ? -14.935 7.349 13.479 1.00 95.81 192 THR A O 1
ATOM 1460 N N . ALA A 1 193 ? -16.932 7.539 14.483 1.00 96.50 193 ALA A N 1
ATOM 1461 C CA . ALA A 1 193 ? -16.360 7.587 15.826 1.00 96.50 193 ALA A CA 1
ATOM 1462 C C . ALA A 1 193 ? -15.736 6.233 16.172 1.00 96.50 193 ALA A C 1
ATOM 1464 O O . ALA A 1 193 ? -14.606 6.188 16.663 1.00 96.50 193 ALA A O 1
ATOM 1465 N N . ARG A 1 194 ? -16.414 5.141 15.803 1.00 96.81 194 ARG A N 1
ATOM 1466 C CA . ARG A 1 194 ? -15.914 3.787 16.002 1.00 96.81 194 ARG A CA 1
ATOM 1467 C C . ARG A 1 194 ? -14.634 3.504 15.222 1.00 96.81 194 ARG A C 1
ATOM 1469 O O . ARG A 1 194 ? -13.683 2.971 15.796 1.00 96.81 194 ARG A O 1
ATOM 1476 N N . ALA A 1 195 ? -14.569 3.913 13.953 1.00 97.19 195 ALA A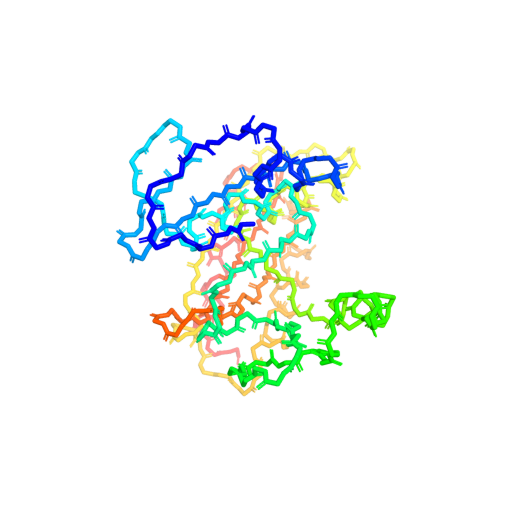 N 1
ATOM 1477 C CA . ALA A 1 195 ? -13.356 3.766 13.144 1.00 97.19 195 ALA A CA 1
ATOM 1478 C C . ALA A 1 195 ? -12.149 4.486 13.783 1.00 97.19 195 ALA A C 1
ATOM 1480 O O . ALA A 1 195 ? -11.059 3.916 13.883 1.00 97.19 195 ALA A O 1
ATOM 1481 N N . ASN A 1 196 ? -12.351 5.721 14.259 1.00 97.44 196 ASN A N 1
ATOM 1482 C CA . ASN A 1 196 ? -11.297 6.522 14.891 1.00 97.44 196 ASN A CA 1
ATOM 1483 C C . ASN A 1 196 ? -10.879 5.994 16.275 1.00 97.44 196 ASN A C 1
ATOM 1485 O O . ASN A 1 196 ? -9.702 6.044 16.631 1.00 97.44 196 ASN A O 1
ATOM 1489 N N . GLU A 1 197 ? -11.816 5.471 17.063 1.00 97.56 197 GLU A N 1
ATOM 1490 C CA . GLU A 1 197 ? -11.499 4.841 18.346 1.00 97.56 197 GLU A CA 1
ATOM 1491 C C . GLU A 1 197 ? -10.629 3.593 18.137 1.00 97.56 197 GLU A C 1
ATOM 1493 O O . GLU A 1 197 ? -9.559 3.466 18.737 1.00 97.56 197 GLU A O 1
ATOM 1498 N N . ALA A 1 198 ? -11.043 2.704 17.229 1.00 97.62 198 ALA A N 1
ATOM 1499 C CA . ALA A 1 198 ? -10.333 1.459 16.961 1.00 97.62 198 ALA A CA 1
ATOM 1500 C C . ALA A 1 198 ? -8.914 1.696 16.423 1.00 97.62 198 ALA A C 1
ATOM 1502 O O . ALA A 1 198 ? -7.973 1.027 16.863 1.00 97.62 198 ALA A O 1
ATOM 1503 N N . ILE A 1 199 ? -8.735 2.667 15.518 1.00 96.94 199 ILE A N 1
ATOM 1504 C CA . ILE A 1 199 ? -7.401 3.004 15.008 1.00 96.94 199 ILE A CA 1
ATOM 1505 C C . ILE A 1 199 ? -6.522 3.617 16.104 1.00 96.94 199 ILE A C 1
ATOM 1507 O O . ILE A 1 199 ? -5.362 3.231 16.231 1.00 96.94 199 ILE A O 1
ATOM 1511 N N . GLY A 1 200 ? -7.073 4.494 16.954 1.00 96.62 200 GLY A N 1
ATOM 1512 C CA . GLY A 1 200 ? -6.348 5.089 18.078 1.00 96.62 200 GLY A CA 1
ATOM 1513 C C . GLY A 1 200 ? -5.877 4.040 19.087 1.00 96.62 200 GLY A C 1
ATOM 1514 O O . GLY A 1 200 ? -4.719 4.053 19.511 1.00 96.62 200 GLY A O 1
ATOM 1515 N N . GLU A 1 201 ? -6.732 3.070 19.417 1.00 96.31 201 GLU A N 1
ATOM 1516 C CA . GLU A 1 201 ? -6.338 1.947 20.266 1.00 96.31 201 GLU A CA 1
ATOM 1517 C C . GLU A 1 201 ? -5.267 1.057 19.624 1.00 96.31 201 GLU A C 1
ATOM 1519 O O . GLU A 1 201 ? -4.368 0.568 20.315 1.00 96.31 201 GLU A O 1
ATOM 1524 N N . ALA A 1 202 ? -5.377 0.790 18.319 1.00 96.06 202 ALA A N 1
ATOM 1525 C CA . ALA A 1 202 ? -4.393 -0.006 17.596 1.00 96.06 202 ALA A CA 1
ATOM 1526 C C . ALA A 1 202 ? -3.026 0.690 17.581 1.00 96.06 202 ALA A C 1
ATOM 1528 O O . ALA A 1 202 ? -2.026 0.048 17.899 1.00 96.06 202 ALA A O 1
ATOM 1529 N N . LEU A 1 203 ? -2.992 1.999 17.318 1.00 95.25 203 LEU A N 1
ATOM 1530 C CA . LEU A 1 203 ? -1.780 2.817 17.379 1.00 95.25 203 LEU A CA 1
ATOM 1531 C C . LEU A 1 203 ? -1.156 2.813 18.776 1.00 95.25 203 LEU A C 1
ATOM 1533 O O . LEU A 1 203 ? 0.025 2.506 18.916 1.00 95.25 203 LEU A O 1
ATOM 1537 N N . GLY A 1 204 ? -1.951 3.055 19.824 1.00 93.38 204 GLY A N 1
ATOM 1538 C CA . GLY A 1 204 ? -1.452 3.022 21.203 1.00 93.38 204 GLY A CA 1
ATOM 1539 C C . GLY A 1 204 ? -0.799 1.681 21.555 1.00 93.38 204 GLY A C 1
ATOM 1540 O O . GLY A 1 204 ? 0.242 1.633 22.217 1.00 93.38 204 GLY A O 1
ATOM 1541 N N . ARG A 1 205 ? -1.362 0.580 21.047 1.00 92.25 205 ARG A N 1
ATOM 1542 C CA . ARG A 1 205 ? -0.776 -0.754 21.198 1.00 92.25 205 ARG A CA 1
ATOM 1543 C C . ARG A 1 205 ? 0.459 -0.952 20.347 1.00 92.25 205 ARG A C 1
ATOM 1545 O O . ARG A 1 205 ? 1.347 -1.625 20.836 1.00 92.25 205 ARG A O 1
ATOM 1552 N N . LEU A 1 206 ? 0.521 -0.426 19.125 1.00 92.56 206 LEU A N 1
ATOM 1553 C CA . LEU A 1 206 ? 1.687 -0.531 18.243 1.00 92.56 206 LEU A CA 1
ATOM 1554 C C . LEU A 1 206 ? 2.912 0.199 18.816 1.00 92.56 206 LEU A C 1
ATOM 1556 O O . LEU A 1 206 ? 4.022 -0.337 18.757 1.00 92.56 206 LEU A O 1
ATOM 1560 N N . PHE A 1 207 ? 2.695 1.354 19.445 1.00 91.75 207 PHE A N 1
ATOM 1561 C CA . PHE A 1 207 ? 3.740 2.147 20.102 1.00 91.75 207 PHE A CA 1
ATOM 1562 C C . PHE A 1 207 ? 4.204 1.582 21.447 1.00 91.75 207 PHE A C 1
ATOM 1564 O O . PHE A 1 207 ? 5.310 1.875 21.893 1.00 91.75 207 PHE A O 1
ATOM 1571 N N . THR A 1 208 ? 3.389 0.753 22.100 1.00 85.19 208 THR A N 1
ATOM 1572 C CA . THR A 1 208 ? 3.748 0.131 23.381 1.00 85.19 208 THR A CA 1
ATOM 1573 C C . THR A 1 208 ? 4.229 -1.300 23.137 1.00 85.19 208 THR A C 1
ATOM 1575 O O . THR A 1 208 ? 3.577 -2.052 22.412 1.00 85.19 208 THR A O 1
ATOM 1578 N N . ALA A 1 209 ? 5.363 -1.707 23.717 1.00 61.56 209 ALA A N 1
ATOM 1579 C CA . ALA A 1 209 ? 5.768 -3.115 23.690 1.00 61.56 209 ALA A CA 1
ATOM 1580 C C . ALA A 1 209 ? 4.643 -3.963 24.314 1.00 61.56 209 ALA A C 1
ATOM 1582 O O . ALA A 1 209 ? 4.154 -3.622 25.393 1.00 61.56 209 ALA A O 1
ATOM 1583 N N . ALA A 1 210 ? 4.173 -4.975 23.577 1.00 55.09 210 ALA A N 1
ATOM 1584 C CA . ALA A 1 210 ? 3.063 -5.838 23.989 1.00 55.09 210 ALA A CA 1
ATOM 1585 C C . ALA A 1 210 ? 3.384 -6.633 25.262 1.00 55.09 210 ALA A C 1
ATOM 1587 O O . ALA A 1 210 ? 4.559 -7.031 25.423 1.00 55.09 210 ALA A O 1
#

Secondary structure (DSSP, 8-state):
-EEESSPPPTT-TTSHHHHHHHTT-S---EEETTS-BSSSSS---HHHHHHHHTTT-S----BS-TTSSS-EEEETT---PSPEEEEESSSTT--HHHHHHHHHHSPPP--HHHHHHHHHHHTTT----EEEEEEEEGGGSPP-S-HHHHHHHHHHHHHTSTTEEEEEEEEE--SSTT---EEEEEEEESSHHHHHHHHHHHHHHHHS--